Protein AF-A0A1W1D4F8-F1 (afdb_monomer)

Radius of gyration: 28.01 Å; Cα contacts (8 Å, |Δi|>4): 245; chains: 1; bounding box: 53×49×88 Å

Mean predicted aligned error: 19.8 Å

pLDDT: mean 73.15, std 19.07, range [35.44, 96.88]

Secondary structure (DSSP, 8-state):
-----TTSS-TTEEEEEETTEEEEEE---S-HHHHHHHHHHHHHH-TT-------HHHHHHHHHSS----S---S--PPEEEEEEEEEESS--TT----TTEEEEEETTEEEEEEEEESSHHHHHHHHHHHHTT-TT-EEEEEEGGGTTTT---------HHHHHHHHHHHHHHHHTSS------S---HHHHHHHHHHTT-HHHHHHHHHT-S---HHHHHHHHHHHHHTT-HHHHHHHHHHHHHHHHHHTT--

Structure (mmCIF, N/CA/C/O backbone):
data_AF-A0A1W1D4F8-F1
#
_entry.id   AF-A0A1W1D4F8-F1
#
loop_
_atom_site.group_PDB
_atom_site.id
_atom_site.type_symbol
_atom_site.label_atom_id
_atom_site.label_alt_id
_atom_site.label_comp_id
_atom_site.label_asym_id
_atom_site.label_entity_id
_atom_site.label_seq_id
_atom_site.pdbx_PDB_ins_code
_atom_site.Cartn_x
_atom_site.Cartn_y
_atom_site.Cartn_z
_atom_site.occupancy
_atom_site.B_iso_or_equiv
_atom_site.auth_seq_id
_atom_site.auth_comp_id
_atom_site.auth_asym_id
_atom_site.auth_atom_id
_atom_site.pdbx_PDB_model_num
ATOM 1 N N . MET A 1 1 ? -3.536 24.171 -20.743 1.00 37.31 1 MET A N 1
ATOM 2 C CA . MET A 1 1 ? -2.515 23.433 -21.521 1.00 37.31 1 MET A CA 1
ATOM 3 C C . MET A 1 1 ? -2.720 21.933 -21.328 1.00 37.31 1 MET A C 1
ATOM 5 O O . MET A 1 1 ? -2.432 21.425 -20.251 1.00 37.31 1 MET A O 1
ATOM 9 N N . GLN A 1 2 ? -3.295 21.236 -22.315 1.00 35.94 2 GLN A N 1
ATOM 10 C CA . GLN A 1 2 ? -3.426 19.771 -22.289 1.00 35.94 2 GLN A CA 1
ATOM 11 C C . GLN A 1 2 ? -2.028 19.137 -22.292 1.00 35.94 2 GLN A C 1
ATOM 13 O O . GLN A 1 2 ? -1.186 19.504 -23.109 1.00 35.94 2 GLN A O 1
ATOM 18 N N . SER A 1 3 ? -1.754 18.219 -21.360 1.00 39.38 3 SER A N 1
ATOM 19 C CA . SER A 1 3 ? -0.455 17.549 -21.310 1.00 39.38 3 SER A CA 1
ATOM 20 C C . SER A 1 3 ? -0.340 16.541 -22.454 1.00 39.38 3 SER A C 1
ATOM 22 O O . SER A 1 3 ? -1.150 15.622 -22.584 1.00 39.38 3 SER A O 1
ATOM 24 N N . LEU A 1 4 ? 0.674 16.726 -23.301 1.00 46.12 4 LEU A N 1
ATOM 25 C CA . LEU A 1 4 ? 1.027 15.806 -24.381 1.00 46.12 4 LEU A CA 1
ATOM 26 C C . LEU A 1 4 ? 1.539 14.503 -23.743 1.00 46.12 4 LEU A C 1
ATOM 28 O O . LEU A 1 4 ? 2.687 14.407 -23.307 1.00 46.12 4 LEU A O 1
ATOM 32 N N . LYS A 1 5 ? 0.659 13.507 -23.600 1.00 41.91 5 LYS A N 1
ATOM 33 C CA . LYS A 1 5 ? 1.011 12.188 -23.062 1.00 41.91 5 LYS A CA 1
ATOM 34 C C . LYS A 1 5 ? 1.799 11.410 -24.120 1.00 41.91 5 LYS A C 1
ATOM 36 O O . LYS A 1 5 ? 1.302 11.153 -25.209 1.00 41.91 5 LYS A O 1
ATOM 41 N N . ASN A 1 6 ? 3.008 10.971 -23.765 1.00 50.09 6 ASN A N 1
ATOM 42 C CA . ASN A 1 6 ? 3.948 10.227 -24.621 1.00 50.09 6 ASN A CA 1
ATOM 43 C C . ASN A 1 6 ? 3.421 8.899 -25.213 1.00 50.09 6 ASN A C 1
ATOM 45 O O . ASN A 1 6 ? 4.125 8.270 -25.995 1.00 50.09 6 ASN A O 1
ATOM 49 N N . SER A 1 7 ? 2.221 8.443 -24.849 1.00 49.50 7 SER A N 1
ATOM 50 C CA . SER A 1 7 ? 1.672 7.145 -25.261 1.00 49.50 7 SER A CA 1
ATOM 51 C C . SER A 1 7 ? 0.920 7.158 -26.595 1.00 49.50 7 SER A C 1
ATOM 53 O O . SER A 1 7 ? 0.446 6.106 -27.007 1.00 49.50 7 SER A O 1
ATOM 55 N N . GLN A 1 8 ? 0.766 8.313 -27.251 1.00 60.59 8 GLN A N 1
ATOM 56 C CA . GLN A 1 8 ? 0.010 8.404 -28.506 1.00 60.59 8 GLN A CA 1
ATOM 57 C C . GLN A 1 8 ? 0.873 8.564 -29.757 1.00 60.59 8 GLN A C 1
ATOM 59 O O . GLN A 1 8 ? 0.364 8.301 -30.838 1.00 60.59 8 GLN A O 1
ATOM 64 N N . TYR A 1 9 ? 2.142 8.962 -29.653 1.00 67.56 9 TYR A N 1
ATOM 65 C CA . TYR A 1 9 ? 2.938 9.289 -30.838 1.00 67.56 9 TYR A CA 1
ATOM 66 C C . TYR A 1 9 ? 3.629 8.057 -31.441 1.00 67.56 9 TYR A C 1
ATOM 68 O O . TYR A 1 9 ? 4.052 7.164 -30.701 1.00 67.56 9 TYR A O 1
ATOM 76 N N . PRO A 1 10 ? 3.790 8.008 -32.775 1.00 72.88 10 PRO A N 1
ATOM 77 C CA . PRO A 1 10 ? 4.642 7.027 -33.440 1.00 72.88 10 PRO A CA 1
ATOM 78 C C . PRO A 1 10 ? 6.050 6.928 -32.830 1.00 72.88 10 PRO A C 1
ATOM 80 O O . PRO A 1 10 ? 6.588 7.898 -32.296 1.00 72.88 10 PRO A O 1
ATOM 83 N N . ARG A 1 11 ? 6.675 5.744 -32.922 1.00 68.31 11 ARG A N 1
ATOM 84 C CA . ARG A 1 11 ? 7.983 5.454 -32.289 1.00 68.31 11 ARG A CA 1
ATOM 85 C C . ARG A 1 11 ? 9.123 6.359 -32.773 1.00 68.31 11 ARG A C 1
ATOM 87 O O . ARG A 1 11 ? 10.128 6.486 -32.080 1.00 68.31 11 ARG A O 1
ATOM 94 N N . ASP A 1 12 ? 8.986 6.957 -33.949 1.00 75.81 12 ASP A N 1
ATOM 95 C CA . ASP A 1 12 ? 9.946 7.876 -34.561 1.00 75.81 12 ASP A CA 1
ATOM 96 C C . ASP A 1 12 ? 9.724 9.351 -34.169 1.00 75.81 12 ASP A C 1
ATOM 98 O O . ASP A 1 12 ? 10.482 10.230 -34.591 1.00 75.81 12 ASP A O 1
ATOM 102 N N . CYS A 1 13 ? 8.720 9.631 -33.333 1.00 76.44 13 CYS A N 1
ATOM 103 C CA . CYS A 1 13 ? 8.445 10.952 -32.786 1.00 76.44 13 CYS A CA 1
ATOM 104 C C . CYS A 1 13 ? 9.247 11.245 -31.520 1.00 76.44 13 CYS A C 1
ATOM 106 O O . CYS A 1 13 ? 9.339 10.433 -30.600 1.00 76.44 13 CYS A O 1
ATOM 108 N N . LYS A 1 14 ? 9.793 12.460 -31.448 1.00 77.62 14 LYS A N 1
ATOM 109 C CA . LYS A 1 14 ? 10.518 12.983 -30.288 1.00 77.62 14 LYS A CA 1
ATOM 110 C C . LYS A 1 14 ? 9.899 14.298 -29.836 1.00 77.62 14 LYS A C 1
ATOM 112 O O . LYS A 1 14 ? 9.648 15.180 -30.657 1.00 77.62 14 LYS A O 1
ATOM 117 N N . ILE A 1 15 ? 9.690 14.438 -28.529 1.00 75.81 15 ILE A N 1
ATOM 118 C CA . ILE A 1 15 ? 9.319 15.717 -27.920 1.00 75.81 15 ILE A CA 1
ATOM 119 C C . ILE A 1 15 ? 10.568 16.593 -27.837 1.00 75.81 15 ILE A C 1
ATOM 121 O O . ILE A 1 15 ? 11.591 16.178 -27.295 1.00 75.81 15 ILE A O 1
ATOM 125 N N . ILE A 1 16 ? 10.463 17.807 -28.356 1.00 74.69 16 ILE A N 1
ATOM 126 C CA . ILE A 1 16 ? 11.472 18.854 -28.293 1.00 74.69 16 ILE A CA 1
ATOM 127 C C . ILE A 1 16 ? 10.885 20.009 -27.475 1.00 74.69 16 ILE A C 1
ATOM 129 O O . ILE A 1 16 ? 9.945 20.667 -27.940 1.00 74.69 16 ILE A O 1
ATOM 133 N N . PRO A 1 17 ? 11.392 20.253 -26.256 1.00 61.34 17 PRO A N 1
ATOM 134 C CA . PRO A 1 17 ? 10.996 21.418 -25.483 1.00 61.34 17 PRO A CA 1
ATOM 135 C C . PRO A 1 17 ? 11.539 22.693 -26.139 1.00 61.34 17 PRO A C 1
ATOM 137 O O . PRO A 1 17 ? 12.711 22.766 -26.499 1.00 61.34 17 PRO A O 1
ATOM 140 N N . SER A 1 18 ? 10.670 23.686 -26.301 1.00 66.56 18 SER A N 1
ATOM 141 C CA . SER A 1 18 ? 11.001 25.067 -26.656 1.00 66.56 18 SER A CA 1
ATOM 142 C C . SER A 1 18 ? 10.620 25.971 -25.483 1.00 66.56 18 SER A C 1
ATOM 144 O O . SER A 1 18 ? 9.809 25.569 -24.648 1.00 66.56 18 SER A O 1
ATOM 146 N N . HIS A 1 19 ? 11.186 27.180 -25.419 1.00 56.91 19 HIS A N 1
ATOM 147 C CA . HIS A 1 19 ? 11.092 28.078 -24.259 1.00 56.91 19 HIS A CA 1
ATOM 148 C C . HIS A 1 19 ? 9.667 28.237 -23.699 1.00 56.91 19 HIS A C 1
ATOM 150 O O . HIS A 1 19 ? 9.515 28.275 -22.484 1.00 56.91 19 HIS A O 1
ATOM 156 N N . ASN A 1 20 ? 8.635 28.222 -24.559 1.00 61.09 20 ASN A N 1
ATOM 157 C CA . ASN A 1 20 ? 7.237 28.418 -24.151 1.00 61.09 20 ASN A CA 1
ATOM 158 C C . ASN A 1 20 ? 6.264 27.304 -24.599 1.00 61.09 20 ASN A C 1
ATOM 160 O O . ASN A 1 20 ? 5.067 27.398 -24.334 1.00 61.09 20 ASN A O 1
ATOM 164 N N . TYR A 1 21 ? 6.730 26.264 -25.301 1.00 66.06 21 TYR A N 1
ATOM 165 C CA . TYR A 1 21 ? 5.862 25.190 -25.807 1.00 66.06 21 TYR A CA 1
ATOM 166 C C . TYR A 1 21 ? 6.624 23.886 -26.074 1.00 66.06 21 TYR A C 1
ATOM 168 O O . TYR A 1 21 ? 7.828 23.872 -26.320 1.00 66.06 21 TYR A O 1
ATOM 176 N N . LEU A 1 22 ? 5.905 22.764 -26.052 1.00 69.06 22 LEU A N 1
ATOM 177 C CA . LEU A 1 22 ? 6.432 21.453 -26.426 1.00 69.06 22 LEU A CA 1
ATOM 178 C C . LEU A 1 22 ? 6.124 21.194 -27.900 1.00 69.06 22 LEU A C 1
ATOM 180 O O . LEU A 1 22 ? 4.965 21.213 -28.303 1.00 69.06 22 LEU A O 1
ATOM 184 N N . THR A 1 23 ? 7.152 20.928 -28.701 1.00 73.31 23 THR A N 1
ATOM 185 C CA . THR A 1 23 ? 6.982 20.539 -30.108 1.00 73.31 23 THR A CA 1
ATOM 186 C C . THR A 1 23 ? 7.244 19.052 -30.253 1.00 73.31 23 THR A C 1
ATOM 188 O O . THR A 1 23 ? 8.168 18.535 -29.637 1.00 73.31 23 THR A O 1
ATOM 191 N N . ILE A 1 24 ? 6.490 18.350 -31.091 1.00 75.75 24 ILE A N 1
ATOM 192 C CA . ILE A 1 24 ? 6.737 16.934 -31.377 1.00 75.75 24 ILE A CA 1
ATOM 193 C C . ILE A 1 24 ? 7.232 16.825 -32.808 1.00 75.75 24 ILE A C 1
ATOM 195 O O . ILE A 1 24 ? 6.549 17.250 -33.735 1.00 75.75 24 ILE A O 1
ATOM 199 N N . ARG A 1 25 ? 8.441 16.291 -32.993 1.00 81.12 25 ARG A N 1
ATOM 200 C CA . ARG A 1 25 ? 9.040 16.095 -34.316 1.00 81.12 25 ARG A CA 1
ATOM 201 C C . ARG A 1 25 ? 9.138 14.611 -34.628 1.00 81.12 25 ARG A C 1
ATOM 203 O O . ARG A 1 25 ? 9.794 13.877 -33.893 1.00 81.12 25 ARG A O 1
ATOM 210 N N . CYS A 1 26 ? 8.507 14.193 -35.718 1.00 75.12 26 CYS A N 1
ATOM 211 C CA . CYS A 1 26 ? 8.409 12.799 -36.140 1.00 75.12 26 CYS A CA 1
ATOM 212 C C . CYS A 1 26 ? 9.253 12.549 -37.389 1.00 75.12 26 CYS A C 1
ATOM 214 O O . CYS A 1 26 ? 8.894 12.992 -38.479 1.00 75.12 26 CYS A O 1
ATOM 216 N N . GLY A 1 27 ? 10.389 11.874 -37.199 1.00 74.31 27 GLY A N 1
ATOM 217 C CA . GLY A 1 27 ? 11.315 11.502 -38.270 1.00 74.31 27 GLY A CA 1
ATOM 218 C C . GLY A 1 27 ? 12.080 12.659 -38.934 1.00 74.31 27 GLY A C 1
ATOM 219 O O . GLY A 1 27 ? 11.880 13.839 -38.645 1.00 74.31 27 GLY A O 1
ATOM 220 N N . CYS A 1 28 ? 13.004 12.283 -39.816 1.00 71.75 28 CYS A N 1
ATOM 221 C CA . CYS A 1 28 ? 13.629 13.127 -40.833 1.00 71.75 28 CYS A CA 1
ATOM 222 C C . CYS A 1 28 ? 13.663 12.293 -42.108 1.00 71.75 28 CYS A C 1
ATOM 224 O O . CYS A 1 28 ? 14.004 11.111 -42.065 1.00 71.75 28 CYS A O 1
ATOM 226 N N . TYR A 1 29 ? 13.266 12.888 -43.221 1.00 75.00 29 TYR A N 1
ATOM 227 C CA . TYR A 1 29 ? 13.033 12.160 -44.456 1.00 75.00 29 TYR A CA 1
ATOM 228 C C . TYR A 1 29 ? 13.688 12.920 -45.602 1.00 75.00 29 TYR A C 1
ATOM 230 O O . TYR A 1 29 ? 13.438 14.108 -45.784 1.00 75.00 29 TYR A O 1
ATOM 238 N N . ASP A 1 30 ? 14.476 12.212 -46.401 1.00 73.94 30 ASP A N 1
ATOM 239 C CA . ASP A 1 30 ? 15.158 12.794 -47.562 1.00 73.94 30 ASP A CA 1
ATOM 240 C C . ASP A 1 30 ? 14.267 12.782 -48.826 1.00 73.94 30 ASP A C 1
ATOM 242 O O . ASP A 1 30 ? 14.634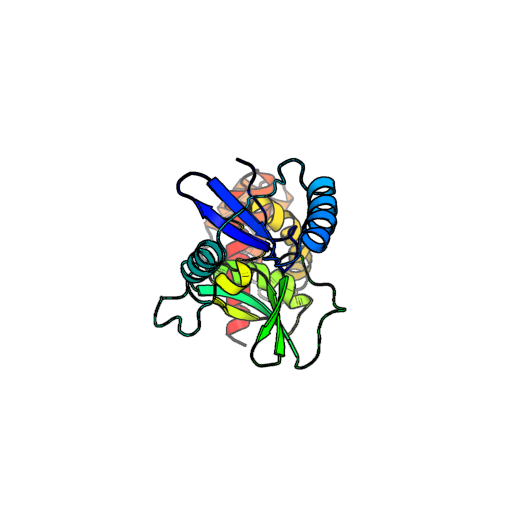 13.320 -49.865 1.00 73.94 30 ASP A O 1
ATOM 246 N N . ASN A 1 31 ? 13.074 12.174 -48.750 1.00 80.44 31 ASN A N 1
ATOM 247 C CA . ASN A 1 31 ? 12.153 11.999 -49.875 1.00 80.44 31 ASN A CA 1
ATOM 248 C C . ASN A 1 31 ? 10.795 12.665 -49.599 1.00 80.44 31 ASN A C 1
ATOM 250 O O . ASN A 1 31 ? 10.076 12.291 -48.667 1.00 80.44 31 ASN A O 1
ATOM 254 N N . THR A 1 32 ? 10.410 13.602 -50.467 1.00 75.69 32 THR A N 1
ATOM 255 C CA . THR A 1 32 ? 9.167 14.380 -50.369 1.00 75.69 32 THR A CA 1
ATOM 256 C C . THR A 1 32 ? 7.911 13.508 -50.398 1.00 75.69 32 THR A C 1
ATOM 258 O O . THR A 1 32 ? 6.993 13.749 -49.617 1.00 75.69 32 THR A O 1
ATOM 261 N N . LYS A 1 33 ? 7.864 12.451 -51.215 1.00 78.75 33 LYS A N 1
ATOM 262 C CA . LYS A 1 33 ? 6.708 11.541 -51.315 1.00 78.75 33 LYS A CA 1
ATOM 263 C C . LYS A 1 33 ? 6.485 10.756 -50.016 1.00 78.75 33 LYS A C 1
ATOM 265 O O . LYS A 1 33 ? 5.346 10.592 -49.583 1.00 78.75 33 LYS A O 1
ATOM 270 N N . LYS A 1 34 ? 7.568 10.330 -49.348 1.00 76.94 34 LYS A N 1
ATOM 271 C CA . LYS A 1 34 ? 7.494 9.646 -48.041 1.00 76.94 34 LYS A CA 1
ATOM 272 C C . LYS A 1 34 ? 6.969 10.576 -46.942 1.00 76.94 34 LYS A C 1
ATOM 274 O O . LYS A 1 34 ? 6.115 10.159 -46.162 1.00 76.94 34 LYS A O 1
ATOM 279 N N . ILE A 1 35 ? 7.410 11.838 -46.936 1.00 82.50 35 ILE A N 1
ATOM 280 C CA . ILE A 1 35 ? 6.929 12.859 -45.990 1.00 82.50 35 ILE A CA 1
ATOM 281 C C . ILE A 1 35 ? 5.430 13.080 -46.144 1.00 82.50 35 ILE A C 1
ATOM 283 O O . ILE A 1 35 ? 4.722 13.081 -45.147 1.00 82.50 35 ILE A O 1
ATOM 287 N N . HIS A 1 36 ? 4.936 13.250 -47.371 1.00 80.56 36 HIS A N 1
ATOM 288 C CA . HIS A 1 36 ? 3.524 13.564 -47.596 1.00 80.56 36 HIS A CA 1
ATOM 289 C C . HIS A 1 36 ? 2.596 12.435 -47.138 1.00 80.56 36 HIS A C 1
ATOM 291 O O . HIS A 1 36 ? 1.581 12.707 -46.499 1.00 80.56 36 HIS A O 1
ATOM 297 N N . ASN A 1 37 ? 2.962 11.174 -47.386 1.00 80.00 37 ASN A N 1
ATOM 298 C CA . ASN A 1 37 ? 2.173 10.027 -46.929 1.00 80.00 37 ASN A CA 1
ATOM 299 C C . ASN A 1 37 ? 2.138 9.932 -45.399 1.00 80.00 37 ASN A C 1
ATOM 301 O O . ASN A 1 37 ? 1.072 9.763 -44.807 1.00 80.00 37 ASN A O 1
ATOM 305 N N . TYR A 1 38 ? 3.294 10.094 -44.755 1.00 80.69 38 TYR A N 1
ATOM 306 C CA . TYR A 1 38 ? 3.391 10.056 -43.299 1.00 80.69 38 TYR A CA 1
ATOM 307 C C . TYR A 1 38 ? 2.699 11.264 -42.645 1.00 80.69 38 TYR A C 1
ATOM 309 O O . TYR A 1 38 ? 1.995 11.130 -41.648 1.00 80.69 38 TYR A O 1
ATOM 317 N N . PHE A 1 39 ? 2.806 12.443 -43.255 1.00 82.50 39 PHE A N 1
ATOM 318 C CA . PHE A 1 39 ? 2.107 13.645 -42.819 1.00 82.50 39 PHE A CA 1
ATOM 319 C C . PHE A 1 39 ? 0.591 13.519 -42.951 1.00 82.50 39 PHE A C 1
ATOM 321 O O . PHE A 1 39 ? -0.125 13.929 -42.044 1.00 82.50 39 PHE A O 1
ATOM 328 N N . LYS A 1 40 ? 0.087 12.912 -44.032 1.00 84.88 40 LYS A N 1
ATOM 329 C CA . LYS A 1 40 ? -1.348 12.642 -44.201 1.00 84.88 40 LYS A CA 1
ATOM 330 C C . LYS A 1 40 ? -1.882 11.762 -43.066 1.00 84.88 40 LYS A C 1
ATOM 332 O O . LYS A 1 40 ? -2.931 12.072 -42.511 1.00 84.88 40 LYS A O 1
ATOM 337 N N . TYR A 1 41 ? -1.120 10.737 -42.678 1.00 81.88 41 TYR A N 1
ATOM 338 C CA . TYR A 1 41 ? -1.415 9.890 -41.517 1.00 81.88 41 TYR A CA 1
ATOM 339 C C . TYR A 1 41 ? -1.373 10.658 -40.182 1.00 81.88 41 TYR A C 1
ATOM 341 O O . TYR A 1 41 ? -2.228 10.473 -39.314 1.00 81.88 41 TYR A O 1
ATOM 349 N N . LEU A 1 42 ? -0.401 11.555 -39.998 1.00 79.69 42 LEU A N 1
ATOM 350 C CA . LEU A 1 42 ? -0.344 12.387 -38.795 1.00 79.69 42 LEU A CA 1
ATOM 351 C C . LEU A 1 42 ? -1.506 13.382 -38.739 1.00 79.69 42 LEU A C 1
ATOM 353 O O . LEU A 1 42 ? -2.109 13.541 -37.686 1.00 79.69 42 LEU A O 1
ATOM 357 N N . LYS A 1 43 ? -1.872 14.005 -39.860 1.00 83.25 43 LYS A N 1
ATOM 358 C CA . LYS A 1 43 ? -2.940 15.008 -39.932 1.00 83.25 43 LYS A CA 1
ATOM 359 C C . LYS A 1 43 ? -4.331 14.419 -39.677 1.00 83.25 43 LYS A C 1
ATOM 361 O O . LYS A 1 43 ? -5.186 15.118 -39.142 1.00 83.25 43 LYS A O 1
ATOM 366 N N . SER A 1 44 ? -4.558 13.138 -39.993 1.00 77.81 44 SER A N 1
ATOM 367 C CA . SER A 1 44 ? -5.798 12.448 -39.602 1.00 77.81 44 SER A CA 1
ATOM 368 C C . SER A 1 44 ? -5.904 12.213 -38.093 1.00 77.81 44 SER A C 1
ATOM 370 O O . SER A 1 44 ? -7.010 12.128 -37.571 1.00 77.81 44 SER A O 1
ATOM 372 N N . SER A 1 45 ? -4.768 12.131 -37.395 1.00 77.75 45 SER A N 1
ATOM 373 C CA . SER A 1 45 ? -4.703 11.835 -35.956 1.00 77.75 45 SER A CA 1
ATOM 374 C C . SER A 1 45 ? -4.493 13.084 -35.089 1.00 77.75 45 SER A C 1
ATOM 376 O O . SER A 1 45 ? -4.897 13.109 -33.929 1.00 77.75 45 SER A O 1
ATOM 378 N N . TYR A 1 46 ? -3.881 14.133 -35.644 1.00 79.81 46 TYR A N 1
ATOM 379 C CA . TYR A 1 46 ? -3.515 15.363 -34.947 1.00 79.81 46 TYR A CA 1
ATOM 380 C C . TYR A 1 46 ? -3.854 16.572 -35.821 1.00 79.81 46 TYR A C 1
ATOM 382 O O . TYR A 1 46 ? -3.189 16.837 -36.823 1.00 79.81 46 TYR A O 1
ATOM 390 N N . LYS A 1 47 ? -4.884 17.327 -35.417 1.00 78.62 47 LYS A N 1
ATOM 391 C CA . LYS A 1 47 ? -5.357 18.517 -36.148 1.00 78.62 47 LYS A CA 1
ATOM 392 C C . LYS A 1 47 ? -4.278 19.595 -36.286 1.00 78.62 47 LYS A C 1
ATOM 394 O O . LYS A 1 47 ? -4.211 20.249 -37.321 1.00 78.62 47 LYS A O 1
ATOM 399 N N . ASP A 1 48 ? -3.392 19.689 -35.298 1.00 78.81 48 ASP A N 1
ATOM 400 C CA . ASP A 1 48 ? -2.323 20.691 -35.242 1.00 78.81 48 ASP A CA 1
ATOM 401 C C . ASP A 1 48 ? -1.011 20.199 -35.879 1.00 78.81 48 ASP A C 1
ATOM 403 O O . ASP A 1 48 ? 0.051 20.771 -35.647 1.00 78.81 48 ASP A O 1
ATOM 407 N N . ALA A 1 49 ? -1.035 19.108 -36.654 1.00 79.56 49 ALA A N 1
ATOM 408 C CA . ALA A 1 49 ? 0.149 18.647 -37.370 1.00 79.56 49 ALA A CA 1
ATOM 409 C C . ALA A 1 49 ? 0.468 19.575 -38.554 1.00 79.56 49 ALA A C 1
ATOM 411 O O . ALA A 1 49 ? -0.360 19.778 -39.444 1.00 79.56 49 ALA A O 1
ATOM 412 N N . PHE A 1 50 ? 1.711 20.056 -38.624 1.00 81.69 50 PHE A N 1
ATOM 413 C CA . PHE A 1 50 ? 2.227 20.834 -39.754 1.00 81.69 50 PHE A CA 1
ATOM 414 C C . PHE A 1 50 ? 3.624 20.369 -40.180 1.00 81.69 50 PHE A C 1
ATOM 416 O O . PHE A 1 50 ? 4.386 19.805 -39.392 1.00 81.69 50 PHE A O 1
ATOM 423 N N . LEU A 1 51 ? 3.956 20.595 -41.453 1.00 79.25 51 LEU A N 1
ATOM 424 C CA . LEU A 1 51 ? 5.280 20.320 -42.003 1.00 79.25 51 LEU A CA 1
ATOM 425 C C . LEU A 1 51 ? 6.179 21.539 -41.830 1.00 79.25 51 LEU A C 1
ATOM 427 O O . LEU A 1 51 ? 5.825 22.642 -42.237 1.00 79.25 51 LEU A O 1
ATOM 431 N N . ILE A 1 52 ? 7.371 21.322 -41.278 1.00 78.75 52 ILE A N 1
ATOM 432 C CA . ILE A 1 52 ? 8.411 22.348 -41.190 1.00 78.75 52 ILE A CA 1
ATOM 433 C C . ILE A 1 52 ? 9.602 21.890 -42.020 1.00 78.75 52 ILE A C 1
ATOM 435 O O . ILE A 1 52 ? 10.178 20.829 -41.767 1.00 78.75 52 ILE A O 1
ATOM 439 N N . LYS A 1 53 ? 10.017 22.718 -42.981 1.00 78.50 53 LYS A N 1
ATOM 440 C CA . LYS A 1 53 ? 11.289 22.529 -43.674 1.00 78.50 53 LYS A CA 1
ATOM 441 C C . LYS A 1 53 ? 12.403 23.016 -42.751 1.00 78.50 53 LYS A C 1
ATOM 443 O O . LYS A 1 53 ? 12.526 24.209 -42.500 1.00 78.50 53 LYS A O 1
ATOM 448 N N . THR A 1 54 ? 13.195 22.090 -42.221 1.00 72.19 54 THR A N 1
ATOM 449 C CA . THR A 1 54 ? 14.365 22.421 -41.397 1.00 72.19 54 THR A CA 1
ATOM 450 C C . THR A 1 54 ? 15.636 21.894 -42.059 1.00 72.19 54 THR A C 1
ATOM 452 O O . THR A 1 54 ? 15.607 20.802 -42.629 1.00 72.19 54 THR A O 1
ATOM 455 N N . PRO A 1 55 ? 16.758 22.636 -42.017 1.00 77.75 55 PRO A N 1
ATOM 456 C CA . PRO A 1 55 ? 18.035 22.120 -42.496 1.00 77.75 55 PRO A CA 1
ATOM 457 C C . PRO A 1 55 ? 18.425 20.853 -41.728 1.00 77.75 55 PRO A C 1
ATOM 459 O O . PRO A 1 55 ? 18.336 20.829 -40.498 1.00 77.75 55 PRO A O 1
ATOM 462 N N . LYS A 1 56 ? 18.925 19.829 -42.429 1.00 73.88 56 LYS A N 1
ATOM 463 C CA . LYS A 1 56 ? 19.335 18.541 -41.835 1.00 73.88 56 LYS A CA 1
ATOM 464 C C . LYS A 1 56 ? 20.264 18.720 -40.626 1.00 73.88 56 LYS A C 1
ATOM 466 O O . LYS A 1 56 ? 20.018 18.156 -39.564 1.00 73.88 56 LYS A O 1
ATOM 471 N N . LYS A 1 57 ? 21.242 19.626 -40.737 1.00 76.00 57 LYS A N 1
ATOM 472 C CA . LYS A 1 57 ? 22.181 19.983 -39.659 1.00 76.00 57 LYS A CA 1
ATOM 473 C C . LYS A 1 57 ? 21.484 20.555 -38.413 1.00 76.00 57 LYS A C 1
ATOM 475 O O . LYS A 1 57 ? 21.897 20.274 -37.295 1.00 76.00 57 LYS A O 1
ATOM 480 N N . SER A 1 58 ? 20.406 21.325 -38.587 1.00 69.31 58 SER A N 1
ATOM 481 C CA . SER A 1 58 ? 19.605 21.870 -37.479 1.00 69.31 58 SER A CA 1
ATOM 482 C C . SER A 1 58 ? 18.796 20.774 -36.780 1.00 69.31 58 SER A C 1
ATOM 484 O O . SER A 1 58 ? 18.743 20.736 -35.552 1.00 69.31 58 SER A O 1
ATOM 486 N N . TYR A 1 59 ? 18.231 19.834 -37.544 1.00 67.81 59 TYR A N 1
ATOM 487 C CA . TYR A 1 59 ? 17.545 18.665 -36.993 1.00 67.81 59 TYR A CA 1
ATOM 488 C C . TYR A 1 59 ? 18.503 17.757 -36.210 1.00 67.81 59 TYR A C 1
ATOM 490 O O . TYR A 1 59 ? 18.218 17.400 -35.070 1.00 67.81 59 TYR A O 1
ATOM 498 N N . GLU A 1 60 ? 19.669 17.443 -36.772 1.00 71.25 60 GLU A N 1
ATOM 499 C CA . GLU A 1 60 ? 20.701 16.639 -36.108 1.00 71.25 60 GLU A CA 1
ATOM 500 C C . GLU A 1 60 ? 21.238 17.321 -34.842 1.00 71.25 60 GLU A C 1
ATOM 502 O O . GLU A 1 60 ? 21.418 16.668 -33.816 1.00 71.25 60 GLU A O 1
ATOM 507 N N . ASN A 1 61 ? 21.436 18.642 -34.863 1.00 70.25 61 ASN A N 1
ATOM 508 C CA . ASN A 1 61 ? 21.835 19.396 -33.674 1.00 70.25 61 ASN A CA 1
ATOM 509 C C . ASN A 1 61 ? 20.727 19.426 -32.612 1.00 70.25 61 ASN A C 1
ATOM 511 O O . ASN A 1 61 ? 21.011 19.220 -31.435 1.00 70.25 61 ASN A O 1
ATOM 515 N N . ALA A 1 62 ? 19.461 19.578 -33.009 1.00 64.00 62 ALA A N 1
ATOM 516 C CA . ALA A 1 62 ? 18.326 19.461 -32.094 1.00 64.00 62 ALA A CA 1
ATOM 517 C C . ALA A 1 62 ? 18.211 18.048 -31.495 1.00 64.00 62 ALA A C 1
ATOM 519 O O . ALA A 1 62 ? 17.810 17.905 -30.344 1.00 64.00 62 ALA A O 1
ATOM 520 N N . GLN A 1 63 ? 18.619 17.007 -32.230 1.00 61.12 63 GLN A N 1
ATOM 521 C CA . GLN A 1 63 ? 18.740 15.652 -31.690 1.00 61.12 63 GLN A CA 1
ATOM 522 C C . GLN A 1 63 ? 19.927 15.484 -30.725 1.00 61.12 63 GLN A C 1
ATOM 524 O O . GLN A 1 63 ? 19.835 14.655 -29.822 1.00 61.12 63 GLN A O 1
ATOM 529 N N . LYS A 1 64 ? 21.015 16.253 -30.884 1.00 62.66 64 LYS A N 1
ATOM 530 C CA . LYS A 1 64 ? 22.195 16.249 -29.992 1.00 62.66 64 LYS A CA 1
ATOM 531 C C . LYS A 1 64 ? 21.984 17.027 -28.688 1.00 62.66 64 LYS A C 1
ATOM 533 O O . LYS A 1 64 ? 22.612 16.687 -27.692 1.00 62.66 64 LYS A O 1
ATOM 538 N N . ILE A 1 65 ? 21.116 18.044 -28.691 1.00 52.25 65 ILE A N 1
ATOM 539 C CA . ILE A 1 65 ? 20.740 18.829 -27.495 1.00 52.25 65 ILE A CA 1
ATOM 540 C C . ILE A 1 65 ? 19.817 18.021 -26.560 1.00 52.25 65 ILE A C 1
ATOM 542 O O . ILE A 1 65 ? 19.650 18.355 -25.390 1.00 52.25 65 ILE A O 1
ATOM 546 N N . ILE A 1 66 ? 19.270 16.898 -27.033 1.00 46.09 66 ILE A N 1
ATOM 547 C CA . ILE A 1 66 ? 18.624 15.919 -26.159 1.00 46.09 66 ILE A CA 1
ATOM 548 C C . ILE A 1 66 ? 19.723 15.309 -25.275 1.00 46.09 66 ILE A C 1
ATOM 550 O O . ILE A 1 66 ? 20.678 14.749 -25.825 1.00 46.09 66 ILE A O 1
ATOM 554 N N . PRO A 1 67 ? 19.621 15.370 -23.932 1.00 37.28 67 PRO A N 1
ATOM 555 C CA . PRO A 1 67 ? 20.577 14.700 -23.066 1.00 37.28 67 PRO A CA 1
ATOM 556 C C . PRO A 1 67 ? 20.644 13.239 -23.497 1.00 37.28 67 PRO A C 1
ATOM 558 O O . PRO A 1 67 ? 19.618 12.554 -23.557 1.00 37.28 67 PRO A O 1
ATOM 561 N N . LYS A 1 68 ? 21.854 12.793 -23.865 1.00 41.09 68 LYS A N 1
ATOM 562 C CA . LYS A 1 68 ? 22.149 11.396 -24.191 1.00 41.09 68 LYS A CA 1
ATOM 563 C C . LYS A 1 68 ? 21.380 10.525 -23.206 1.00 41.09 68 LYS A C 1
ATOM 565 O O . LYS A 1 68 ? 21.503 10.719 -21.997 1.00 41.09 68 LYS A O 1
ATOM 570 N N . SER A 1 69 ? 20.591 9.585 -23.725 1.00 39.94 69 SER A N 1
ATOM 571 C CA . SER A 1 69 ? 20.012 8.507 -22.929 1.00 39.94 69 SER A CA 1
ATOM 572 C C . SER A 1 69 ? 21.057 8.044 -21.917 1.00 39.94 69 SER A C 1
ATOM 574 O O . SER A 1 69 ? 22.171 7.696 -22.313 1.00 39.94 69 SER A O 1
ATOM 576 N N . THR A 1 70 ? 20.706 8.120 -20.642 1.00 41.75 70 THR A N 1
ATOM 577 C CA . THR A 1 70 ? 21.529 7.902 -19.454 1.00 41.75 70 THR A CA 1
ATOM 578 C C . THR A 1 70 ? 22.290 6.569 -19.479 1.00 41.75 70 THR A C 1
ATOM 580 O O . THR A 1 70 ? 21.943 5.611 -18.798 1.00 41.75 70 THR A O 1
ATOM 583 N N . LYS A 1 71 ? 23.390 6.508 -20.232 1.00 39.75 71 LYS A N 1
ATOM 584 C CA . LYS A 1 71 ? 24.554 5.687 -19.900 1.00 39.75 71 LYS A CA 1
ATOM 585 C C . LYS A 1 71 ? 25.402 6.542 -18.961 1.00 39.75 71 LYS A C 1
ATOM 587 O O . LYS A 1 71 ? 25.884 7.591 -19.372 1.00 39.75 71 LYS A O 1
ATOM 592 N N . LYS A 1 72 ? 25.533 6.078 -17.713 1.00 38.59 72 LYS A N 1
ATOM 593 C CA . LYS A 1 72 ? 26.093 6.765 -16.531 1.00 38.59 72 LYS A CA 1
ATOM 594 C C . LYS A 1 72 ? 25.172 7.830 -15.914 1.00 38.59 72 LYS A C 1
ATOM 596 O O . LYS A 1 72 ? 25.449 9.018 -15.969 1.00 38.59 72 LYS A O 1
ATOM 601 N N . GLN A 1 73 ? 24.111 7.392 -15.227 1.00 41.56 73 GLN A N 1
ATOM 602 C CA . GLN A 1 73 ? 23.694 8.100 -14.009 1.00 41.56 73 GLN A CA 1
ATOM 603 C C . GLN A 1 73 ? 24.682 7.720 -12.907 1.00 41.56 73 GLN A C 1
ATOM 605 O O . GLN A 1 73 ? 24.494 6.754 -12.173 1.00 41.56 73 GLN A O 1
ATOM 610 N N . SER A 1 74 ? 25.780 8.460 -12.858 1.00 39.28 74 SER A N 1
ATOM 611 C CA . SER A 1 74 ? 26.564 8.616 -11.648 1.00 39.28 74 SER A CA 1
ATOM 612 C C . SER A 1 74 ? 25.678 9.243 -10.568 1.00 39.28 74 SER A C 1
ATOM 614 O O . SER A 1 74 ? 25.063 10.278 -10.802 1.00 39.28 74 SER A O 1
ATOM 616 N N . LEU A 1 75 ? 25.636 8.612 -9.397 1.00 42.28 75 LEU A N 1
ATOM 617 C CA . LEU A 1 75 ? 25.651 9.299 -8.103 1.00 42.28 75 LEU A CA 1
ATOM 618 C C . LEU A 1 75 ? 24.545 10.332 -7.781 1.00 42.28 75 LEU A C 1
ATOM 620 O O . LEU A 1 75 ? 24.758 11.194 -6.938 1.00 42.28 75 LEU A O 1
ATOM 624 N N . TYR A 1 76 ? 23.354 10.248 -8.374 1.00 44.44 76 TYR A N 1
ATOM 625 C CA . TYR A 1 76 ? 22.182 10.934 -7.816 1.00 44.44 76 TYR A CA 1
ATOM 626 C C . TYR A 1 76 ? 21.449 9.972 -6.892 1.00 44.44 76 TYR A C 1
ATOM 628 O O . TYR A 1 76 ? 21.127 8.856 -7.296 1.00 44.44 76 TYR A O 1
ATOM 636 N N . LYS A 1 77 ? 21.207 10.411 -5.655 1.00 51.62 77 LYS A N 1
ATOM 637 C CA . LYS A 1 77 ? 20.409 9.749 -4.616 1.00 51.62 77 LYS A CA 1
ATOM 638 C C . LYS A 1 77 ? 19.032 9.409 -5.193 1.00 51.62 77 LYS A C 1
ATOM 640 O O . LYS A 1 77 ? 18.124 10.233 -5.178 1.00 51.62 77 LYS A O 1
ATOM 645 N N . GLN A 1 78 ? 18.915 8.237 -5.816 1.00 71.94 78 GLN A N 1
ATOM 646 C CA . GLN A 1 78 ? 17.681 7.810 -6.462 1.00 71.94 78 GLN A CA 1
ATOM 647 C C . GLN A 1 78 ? 16.632 7.700 -5.366 1.00 71.94 78 GLN A C 1
ATOM 649 O O . GLN A 1 78 ? 16.824 6.928 -4.431 1.00 71.94 78 GLN A O 1
ATOM 654 N N . GLU A 1 79 ? 15.560 8.492 -5.458 1.00 87.88 79 GLU A N 1
ATOM 655 C CA . GLU A 1 79 ? 14.506 8.450 -4.450 1.00 87.88 79 GLU A CA 1
ATOM 656 C C . GLU A 1 79 ? 14.009 7.010 -4.296 1.00 87.88 79 GLU A C 1
ATOM 658 O O . GLU A 1 79 ? 13.597 6.357 -5.267 1.00 87.88 79 GLU A O 1
ATOM 663 N N . GLU A 1 80 ? 14.100 6.508 -3.070 1.00 93.56 80 GLU A N 1
ATOM 664 C CA . GLU A 1 80 ? 13.633 5.184 -2.694 1.00 93.56 80 GLU A CA 1
ATOM 665 C C . GLU A 1 80 ? 12.191 5.270 -2.192 1.00 93.56 80 GLU A C 1
ATOM 667 O O . GLU A 1 80 ? 11.730 6.306 -1.716 1.00 93.56 80 GLU A O 1
ATOM 672 N N . CYS A 1 81 ? 11.475 4.164 -2.311 1.00 94.56 81 CYS A N 1
ATOM 673 C CA . CYS A 1 81 ? 10.186 3.940 -1.683 1.00 94.56 81 CYS A CA 1
ATOM 674 C C . CYS A 1 81 ? 10.075 2.475 -1.260 1.00 94.56 81 CYS A C 1
ATOM 676 O O . CYS A 1 81 ? 10.832 1.613 -1.716 1.00 94.56 81 CYS A O 1
ATOM 678 N N . TYR A 1 82 ? 9.109 2.181 -0.402 1.00 95.94 82 TYR A N 1
ATOM 679 C CA . TYR A 1 82 ? 8.694 0.831 -0.062 1.00 95.94 82 TYR A CA 1
ATOM 680 C C . TYR A 1 82 ? 7.671 0.319 -1.076 1.00 95.94 82 TYR A C 1
ATOM 682 O O . TYR A 1 82 ? 6.883 1.071 -1.641 1.00 95.94 82 TYR A O 1
ATOM 690 N N . THR A 1 83 ? 7.688 -0.978 -1.342 1.00 96.88 83 THR A N 1
ATOM 691 C CA . THR A 1 83 ? 6.766 -1.642 -2.268 1.00 96.88 83 THR A CA 1
ATOM 692 C C . THR A 1 83 ? 6.506 -3.063 -1.802 1.00 96.88 83 THR A C 1
ATOM 694 O O . THR A 1 83 ? 7.354 -3.666 -1.140 1.00 96.88 83 THR A O 1
ATOM 697 N N . VAL A 1 84 ? 5.357 -3.621 -2.174 1.00 96.50 84 VAL A N 1
ATOM 698 C CA . VAL A 1 84 ? 5.031 -5.021 -1.888 1.00 96.50 84 VAL A CA 1
ATOM 699 C C . VAL A 1 84 ? 5.417 -5.868 -3.094 1.00 96.50 84 VAL A C 1
ATOM 701 O O . VAL A 1 84 ? 4.815 -5.746 -4.161 1.00 96.50 84 VAL A O 1
ATOM 704 N N . GLN A 1 85 ? 6.425 -6.725 -2.953 1.00 96.56 85 GLN A N 1
ATOM 705 C CA . GLN A 1 85 ? 6.798 -7.691 -3.982 1.00 96.56 85 GLN A CA 1
ATOM 706 C C . GLN A 1 85 ? 5.972 -8.966 -3.798 1.00 96.56 85 GLN A C 1
ATOM 708 O O . GLN A 1 85 ? 6.013 -9.557 -2.728 1.00 96.56 85 GLN A O 1
ATOM 713 N N . LEU A 1 86 ? 5.235 -9.394 -4.829 1.00 94.81 86 LEU A N 1
ATOM 714 C CA . LEU A 1 86 ? 4.332 -10.552 -4.741 1.00 94.81 86 LEU A CA 1
ATOM 715 C C . LEU A 1 86 ? 4.969 -11.849 -5.225 1.00 94.81 86 LEU A C 1
ATOM 717 O O . LEU A 1 86 ? 4.823 -12.893 -4.601 1.00 94.81 86 LEU A O 1
ATOM 721 N N . ILE A 1 87 ? 5.615 -11.792 -6.390 1.00 92.00 87 ILE A N 1
ATOM 722 C CA . ILE A 1 87 ? 6.140 -12.958 -7.102 1.00 92.00 87 ILE A CA 1
ATOM 723 C C . ILE A 1 87 ? 7.425 -12.544 -7.817 1.00 92.00 87 ILE A C 1
ATOM 725 O O . ILE A 1 87 ? 7.530 -11.422 -8.315 1.00 92.00 87 ILE A O 1
ATOM 729 N N . SER A 1 88 ? 8.387 -13.463 -7.881 1.00 90.12 88 SER A N 1
ATOM 730 C CA . SER A 1 88 ? 9.598 -13.357 -8.695 1.00 90.12 88 SER A CA 1
ATOM 731 C C . SER A 1 88 ? 9.838 -14.696 -9.387 1.00 90.12 88 SER A C 1
ATOM 733 O O . SER A 1 88 ? 10.032 -15.702 -8.708 1.00 90.12 88 SER A O 1
ATOM 735 N N . LYS A 1 89 ? 9.792 -14.736 -10.724 1.00 90.19 89 LYS A N 1
ATOM 736 C CA . LYS A 1 89 ? 10.021 -15.955 -11.524 1.00 90.19 89 LYS A CA 1
ATOM 737 C C . LYS A 1 89 ? 10.910 -15.649 -12.727 1.00 90.19 89 LYS A C 1
ATOM 739 O O . LYS A 1 89 ? 10.864 -14.542 -13.248 1.00 90.19 89 LYS A O 1
ATOM 744 N N . LYS A 1 90 ? 11.708 -16.623 -13.180 1.00 83.62 90 LYS A N 1
ATOM 745 C CA . LYS A 1 90 ? 12.539 -16.480 -14.395 1.00 83.62 90 LYS A CA 1
ATOM 746 C C . LYS A 1 90 ? 11.693 -16.354 -15.674 1.00 83.62 90 LYS A C 1
ATOM 748 O O . LYS A 1 90 ? 12.103 -15.691 -16.615 1.00 83.62 90 LYS A O 1
ATOM 753 N N . ASN A 1 91 ? 10.492 -16.934 -15.677 1.00 80.94 91 ASN A N 1
ATOM 754 C CA . ASN A 1 91 ? 9.596 -16.955 -16.835 1.00 80.94 91 ASN A CA 1
ATOM 755 C C . ASN A 1 91 ? 8.593 -15.795 -16.828 1.00 80.94 91 ASN A C 1
ATOM 757 O O . ASN A 1 91 ? 8.345 -15.157 -15.804 1.00 80.94 91 ASN A O 1
ATOM 761 N N . THR A 1 92 ? 7.977 -15.574 -17.985 1.00 78.19 92 THR A N 1
ATOM 762 C CA . THR A 1 92 ? 7.031 -14.495 -18.261 1.00 78.19 92 THR A CA 1
ATOM 763 C C . THR A 1 92 ? 5.733 -14.615 -17.448 1.00 78.19 92 THR A C 1
ATOM 765 O O . THR A 1 92 ? 5.089 -15.660 -17.433 1.00 78.19 92 THR A O 1
ATOM 768 N N . LEU A 1 93 ? 5.308 -13.521 -16.803 1.00 82.62 93 LEU A N 1
ATOM 769 C CA . LEU A 1 93 ? 4.076 -13.443 -15.989 1.00 82.62 93 LEU A CA 1
ATOM 770 C C . LEU A 1 93 ? 2.875 -12.820 -16.738 1.00 82.62 93 LEU A C 1
ATOM 772 O O . LEU A 1 93 ? 1.924 -12.367 -16.108 1.00 82.62 93 LEU A O 1
ATOM 776 N N . GLN A 1 94 ? 2.915 -12.776 -18.074 1.00 70.94 94 GLN A N 1
ATOM 777 C CA . GLN A 1 94 ? 2.002 -11.983 -18.921 1.00 70.94 94 GLN A CA 1
ATOM 778 C C . GLN A 1 94 ? 0.516 -12.373 -18.828 1.00 70.94 94 GLN A C 1
ATOM 780 O O . GLN A 1 94 ? -0.333 -11.522 -19.073 1.00 70.94 94 GLN A O 1
ATOM 785 N N . ASN A 1 95 ? 0.194 -13.600 -18.408 1.00 76.44 95 ASN A N 1
ATOM 786 C CA . ASN A 1 95 ? -1.188 -14.101 -18.376 1.00 76.44 95 ASN A CA 1
ATOM 787 C C . ASN A 1 95 ? -1.839 -14.037 -16.983 1.00 76.44 95 ASN A C 1
ATOM 789 O O . ASN A 1 95 ? -2.950 -14.528 -16.796 1.00 76.44 95 ASN A O 1
ATOM 793 N N . GLN A 1 96 ? -1.159 -13.472 -15.982 1.00 83.88 96 GLN A N 1
ATOM 794 C CA . GLN A 1 96 ? -1.702 -13.366 -14.629 1.00 83.88 96 GLN A CA 1
ATOM 795 C C . GLN A 1 96 ? -2.344 -11.998 -14.393 1.00 83.88 96 GLN A C 1
ATOM 797 O O . GLN A 1 96 ? -1.755 -10.953 -14.666 1.00 83.88 96 GLN A O 1
ATOM 802 N N . VAL A 1 97 ? -3.557 -12.010 -13.838 1.00 87.88 97 VAL A N 1
ATOM 803 C CA . VAL A 1 97 ? -4.285 -10.788 -13.485 1.00 87.88 97 VAL A CA 1
ATOM 804 C C . VAL A 1 97 ? -3.829 -10.308 -12.111 1.00 87.88 97 VAL A C 1
ATOM 806 O O . VAL A 1 97 ? -4.112 -10.932 -11.083 1.00 87.88 97 VAL A O 1
ATOM 809 N N . PHE A 1 98 ? -3.143 -9.168 -12.093 1.00 88.88 98 PHE A N 1
ATOM 810 C CA . PHE A 1 98 ? -2.707 -8.499 -10.871 1.00 88.88 98 PHE A CA 1
ATOM 811 C C . PHE A 1 98 ? -3.565 -7.262 -10.571 1.00 88.88 98 PHE A C 1
ATOM 813 O O . PHE A 1 98 ? -4.164 -6.686 -11.481 1.00 88.88 98 PHE A O 1
ATOM 820 N N . PRO A 1 99 ? -3.638 -6.825 -9.300 1.00 88.50 99 PRO A N 1
ATOM 821 C CA . PRO A 1 99 ? -4.278 -5.562 -8.945 1.00 88.50 99 PRO A CA 1
ATOM 822 C C . PRO A 1 99 ? -3.722 -4.379 -9.748 1.00 88.50 99 PRO A C 1
ATOM 824 O O . PRO A 1 99 ? -2.542 -4.351 -10.081 1.00 88.50 99 PRO A O 1
ATOM 827 N N . LYS A 1 100 ? -4.544 -3.348 -9.976 1.00 85.69 100 LYS A N 1
ATOM 828 C CA . LYS A 1 100 ? -4.182 -2.162 -10.780 1.00 85.69 100 LYS A CA 1
ATOM 829 C C . LYS A 1 100 ? -2.940 -1.409 -10.275 1.00 85.69 100 LYS A C 1
ATOM 831 O O . LYS A 1 100 ? -2.257 -0.761 -11.057 1.00 85.69 100 LYS A O 1
ATOM 836 N N . LEU A 1 101 ? -2.650 -1.488 -8.976 1.00 88.06 101 LEU A N 1
ATOM 837 C CA . LEU A 1 101 ? -1.467 -0.873 -8.357 1.00 88.06 101 LEU A CA 1
ATOM 838 C C . LEU A 1 101 ? -0.183 -1.699 -8.541 1.00 88.06 101 LEU A C 1
ATOM 840 O O . LEU A 1 101 ? 0.896 -1.258 -8.144 1.00 88.06 101 LEU A O 1
ATOM 844 N N . CYS A 1 102 ? -0.295 -2.905 -9.094 1.00 92.06 102 CYS A N 1
ATOM 845 C CA . CYS A 1 102 ? 0.811 -3.816 -9.315 1.00 92.06 102 CYS A CA 1
ATOM 846 C C . CYS A 1 102 ? 1.373 -3.679 -10.724 1.00 92.06 102 CYS A C 1
ATOM 848 O O . CYS A 1 102 ? 0.645 -3.521 -11.701 1.00 92.06 102 CYS A O 1
ATOM 850 N N . LYS A 1 103 ? 2.693 -3.794 -10.820 1.00 91.44 103 LYS A N 1
ATOM 851 C CA . LYS A 1 103 ? 3.443 -3.706 -12.060 1.00 91.44 103 LYS A CA 1
ATOM 852 C C . LYS A 1 103 ? 4.360 -4.908 -12.196 1.00 91.44 103 LYS A C 1
ATOM 854 O O . LYS A 1 103 ? 5.137 -5.214 -11.289 1.00 91.44 103 LYS A O 1
ATOM 859 N N . ILE A 1 104 ? 4.272 -5.561 -13.350 1.00 91.44 104 ILE A N 1
ATOM 860 C CA . ILE A 1 104 ? 5.251 -6.556 -13.779 1.00 91.44 104 ILE A CA 1
ATOM 861 C C . ILE A 1 104 ? 6.478 -5.791 -14.280 1.00 91.44 104 ILE A C 1
ATOM 863 O O . ILE A 1 104 ? 6.367 -4.891 -15.114 1.00 91.44 104 ILE A O 1
ATOM 867 N N . MET A 1 105 ? 7.648 -6.123 -13.753 1.00 89.50 105 MET A N 1
ATOM 868 C CA . MET A 1 105 ? 8.920 -5.521 -14.130 1.00 89.50 105 MET A CA 1
ATOM 869 C C . MET A 1 105 ? 10.003 -6.584 -14.245 1.00 89.50 105 MET A C 1
ATOM 871 O O . MET A 1 105 ? 10.027 -7.541 -13.477 1.00 89.50 105 MET A O 1
ATOM 875 N N . ASN A 1 106 ? 10.922 -6.382 -15.185 1.00 90.56 106 ASN A N 1
ATOM 876 C CA . ASN A 1 106 ? 12.056 -7.275 -15.378 1.00 90.56 106 ASN A CA 1
ATOM 877 C C . ASN A 1 106 ? 13.249 -6.771 -14.561 1.00 90.56 106 ASN A C 1
ATOM 879 O O . ASN A 1 106 ? 13.719 -5.652 -14.771 1.00 90.56 106 ASN A O 1
ATOM 883 N N . ILE A 1 107 ? 13.723 -7.584 -13.617 1.00 88.38 107 ILE A N 1
ATOM 884 C CA . ILE A 1 107 ? 14.885 -7.291 -12.770 1.00 88.38 107 ILE A CA 1
ATOM 885 C C . ILE A 1 107 ? 15.819 -8.497 -12.839 1.00 88.38 107 ILE A C 1
ATOM 887 O O . ILE A 1 107 ? 15.429 -9.584 -12.428 1.00 88.38 107 ILE A O 1
ATOM 891 N N . ASN A 1 108 ? 17.042 -8.313 -13.342 1.00 88.88 108 ASN A N 1
ATOM 892 C CA . ASN A 1 108 ? 18.067 -9.364 -13.441 1.00 88.88 108 ASN A CA 1
ATOM 893 C C . ASN A 1 108 ? 17.542 -10.678 -14.059 1.00 88.88 108 ASN A C 1
ATOM 895 O O . ASN A 1 108 ? 17.762 -11.749 -13.507 1.00 88.88 108 ASN A O 1
ATOM 899 N N . HIS A 1 109 ? 16.825 -10.593 -15.185 1.00 89.06 109 HIS A N 1
ATOM 900 C CA . HIS A 1 109 ? 16.195 -11.736 -15.878 1.00 89.06 109 HIS A CA 1
ATOM 901 C C . HIS A 1 109 ? 15.021 -12.406 -15.142 1.00 89.06 109 HIS A C 1
ATOM 903 O O . HIS A 1 109 ? 14.515 -13.425 -15.601 1.00 89.06 109 HIS A O 1
ATOM 909 N N . PHE A 1 110 ? 14.537 -11.828 -14.042 1.00 91.50 110 PHE A N 1
ATOM 910 C CA . PHE A 1 110 ? 13.303 -12.257 -13.391 1.00 91.50 110 PHE A CA 1
ATOM 911 C C . PHE A 1 110 ? 12.154 -11.322 -13.755 1.00 91.50 110 PHE A C 1
ATOM 913 O O . PHE A 1 110 ? 12.285 -10.101 -13.663 1.00 91.50 110 PHE A O 1
ATOM 920 N N . SER A 1 111 ? 11.007 -11.904 -14.098 1.00 92.44 111 SER A N 1
ATOM 921 C CA . SER A 1 111 ? 9.719 -11.219 -14.061 1.00 92.44 111 SER A CA 1
ATOM 922 C C . SER A 1 111 ? 9.283 -11.097 -12.603 1.00 92.44 111 SER A C 1
ATOM 924 O O . SER A 1 111 ? 9.011 -12.094 -11.927 1.00 92.44 111 SER A O 1
ATOM 926 N N . VAL A 1 112 ? 9.234 -9.864 -12.112 1.00 94.06 112 VAL A N 1
ATOM 927 C CA . VAL A 1 112 ? 8.881 -9.528 -10.734 1.00 94.06 112 VAL A CA 1
ATOM 928 C C . VAL A 1 112 ? 7.605 -8.707 -10.728 1.00 94.06 112 VAL A C 1
ATOM 930 O O . VAL A 1 112 ? 7.481 -7.739 -11.473 1.00 94.06 112 VAL A O 1
ATOM 933 N N . VAL A 1 113 ? 6.667 -9.055 -9.855 1.00 94.88 113 VAL A N 1
ATOM 934 C CA . VAL A 1 113 ? 5.457 -8.258 -9.632 1.00 94.88 113 VAL A CA 1
ATOM 935 C C . VAL A 1 113 ? 5.648 -7.449 -8.366 1.00 94.88 113 VAL A C 1
ATOM 937 O O . VAL A 1 113 ? 5.837 -8.021 -7.291 1.00 94.88 113 VAL A O 1
ATOM 940 N N . ARG A 1 114 ? 5.594 -6.123 -8.486 1.00 95.62 114 ARG A N 1
ATOM 941 C CA . ARG A 1 114 ? 5.658 -5.208 -7.342 1.00 95.62 114 ARG A CA 1
ATOM 942 C C . ARG A 1 114 ? 4.475 -4.264 -7.338 1.00 95.62 114 ARG A C 1
ATOM 944 O O . ARG A 1 114 ? 4.054 -3.819 -8.401 1.00 95.62 114 ARG A O 1
ATOM 951 N N . CYS A 1 115 ? 3.954 -3.954 -6.162 1.00 94.75 115 CYS A N 1
ATOM 952 C CA . CYS A 1 115 ? 2.736 -3.179 -6.011 1.00 94.75 115 CYS A CA 1
ATOM 953 C C . CYS A 1 115 ? 2.957 -1.940 -5.159 1.00 94.75 115 CYS A C 1
ATOM 955 O O . CYS A 1 115 ? 3.423 -2.037 -4.023 1.00 94.75 115 CYS A O 1
ATOM 957 N N . GLY A 1 116 ? 2.579 -0.796 -5.728 1.00 93.88 116 GLY A N 1
ATOM 958 C CA . GLY A 1 116 ? 2.694 0.505 -5.085 1.00 93.88 116 GLY A CA 1
ATOM 959 C C . GLY A 1 116 ? 4.135 0.969 -4.866 1.00 93.88 116 GLY A C 1
ATOM 960 O O . GLY A 1 116 ? 5.103 0.230 -5.049 1.00 93.88 116 GLY A O 1
ATOM 961 N N . CYS A 1 117 ? 4.253 2.232 -4.487 1.00 94.44 117 CYS A N 1
ATOM 962 C CA . CYS A 1 117 ? 5.492 2.894 -4.118 1.00 94.44 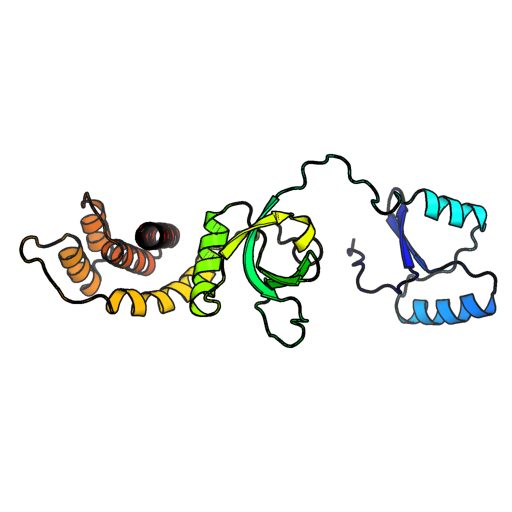117 CYS A CA 1
ATOM 963 C C . CYS A 1 117 ? 5.131 3.870 -3.001 1.00 94.44 117 CYS A C 1
ATOM 965 O O . CYS A 1 117 ? 4.452 4.863 -3.248 1.00 94.44 117 CYS A O 1
ATOM 967 N N . TYR A 1 118 ? 5.494 3.505 -1.778 1.00 92.50 118 TYR A N 1
ATOM 968 C CA . TYR A 1 118 ? 5.086 4.157 -0.539 1.00 92.50 118 TYR A CA 1
ATOM 969 C C . TYR A 1 118 ? 6.293 4.835 0.094 1.00 92.50 118 TYR A C 1
ATOM 971 O O . TYR A 1 118 ? 7.374 4.248 0.130 1.00 92.50 118 TYR A O 1
ATOM 979 N N . ASP A 1 119 ? 6.132 6.052 0.599 1.00 90.00 119 ASP A N 1
ATOM 980 C CA . ASP A 1 119 ? 7.244 6.752 1.247 1.00 90.00 119 ASP A CA 1
ATOM 981 C C . ASP A 1 119 ? 7.653 6.051 2.563 1.00 90.00 119 ASP A C 1
ATOM 983 O O . ASP A 1 119 ? 8.837 6.004 2.901 1.00 90.00 119 ASP A O 1
ATOM 987 N N . ASN A 1 120 ? 6.697 5.391 3.231 1.00 90.88 120 ASN A N 1
ATOM 988 C CA . ASN A 1 120 ? 6.858 4.784 4.552 1.00 90.88 120 ASN A CA 1
ATOM 989 C C . ASN A 1 120 ? 6.647 3.257 4.514 1.00 90.88 120 ASN A C 1
ATOM 991 O O . ASN A 1 120 ? 5.904 2.732 3.676 1.00 90.88 120 ASN A O 1
ATOM 995 N N . LYS A 1 121 ? 7.297 2.521 5.428 1.00 92.25 121 LYS A N 1
ATOM 996 C CA . LYS A 1 121 ? 7.204 1.047 5.493 1.00 92.25 121 LYS A CA 1
ATOM 997 C C . LYS A 1 121 ? 5.822 0.607 5.980 1.00 92.25 121 LYS A C 1
ATOM 999 O O . LYS A 1 121 ? 5.298 -0.401 5.514 1.00 92.25 121 LYS A O 1
ATOM 1004 N N . GLU A 1 122 ? 5.224 1.383 6.875 1.00 85.56 122 GLU A N 1
ATOM 1005 C CA . GLU A 1 122 ? 3.929 1.134 7.508 1.00 85.56 122 GLU A CA 1
ATOM 1006 C C . GLU A 1 122 ? 2.807 1.117 6.462 1.00 85.56 122 GLU A C 1
ATOM 1008 O O . GLU A 1 122 ? 2.011 0.180 6.415 1.00 85.56 122 GLU A O 1
ATOM 1013 N N . ASP A 1 123 ? 2.810 2.082 5.542 1.00 83.69 123 ASP A N 1
ATOM 1014 C CA . ASP A 1 123 ? 1.838 2.151 4.446 1.00 83.69 123 ASP A CA 1
ATOM 1015 C C . ASP A 1 123 ? 1.952 0.942 3.506 1.00 83.69 123 ASP A C 1
ATOM 1017 O O . ASP A 1 123 ? 0.949 0.350 3.091 1.00 83.69 123 ASP A O 1
ATOM 1021 N N . ALA A 1 124 ? 3.186 0.526 3.206 1.00 91.50 124 ALA A N 1
ATOM 1022 C CA . ALA A 1 124 ? 3.432 -0.680 2.427 1.00 91.50 124 ALA A CA 1
ATOM 1023 C C . ALA A 1 124 ? 2.967 -1.944 3.171 1.00 91.50 124 ALA A C 1
ATOM 1025 O O . ALA A 1 124 ? 2.414 -2.845 2.540 1.00 91.50 124 ALA A O 1
ATOM 1026 N N . ASN A 1 125 ? 3.139 -2.002 4.496 1.00 85.94 125 ASN A N 1
ATOM 1027 C CA . ASN A 1 125 ? 2.681 -3.107 5.339 1.00 85.94 125 ASN A CA 1
ATOM 1028 C C . ASN A 1 125 ? 1.149 -3.221 5.358 1.00 85.94 125 ASN A C 1
ATOM 1030 O O . ASN A 1 125 ? 0.623 -4.325 5.214 1.00 85.94 125 ASN A O 1
ATOM 1034 N N . ILE A 1 126 ? 0.423 -2.102 5.443 1.00 82.69 126 ILE A N 1
ATOM 1035 C CA . ILE A 1 126 ? -1.048 -2.094 5.363 1.00 82.69 126 ILE A CA 1
ATOM 1036 C C . ILE A 1 126 ? -1.514 -2.749 4.056 1.00 82.69 126 ILE A C 1
ATOM 1038 O O . ILE A 1 126 ? -2.404 -3.605 4.061 1.00 82.69 126 ILE A O 1
ATOM 1042 N N . TYR A 1 127 ? -0.892 -2.386 2.931 1.00 88.19 127 TYR A N 1
ATOM 1043 C CA . TYR A 1 127 ? -1.221 -2.973 1.633 1.00 88.19 127 TYR A CA 1
ATOM 1044 C C . TYR A 1 127 ? -0.752 -4.433 1.508 1.00 88.19 127 TYR A C 1
ATOM 1046 O O . TYR A 1 127 ? -1.444 -5.268 0.925 1.00 88.19 127 TYR A O 1
ATOM 1054 N N . PHE A 1 128 ? 0.394 -4.780 2.096 1.00 90.19 128 PHE A N 1
ATOM 1055 C CA . PHE A 1 128 ? 0.895 -6.152 2.154 1.00 90.19 128 PHE A CA 1
ATOM 1056 C C . PHE A 1 128 ? -0.075 -7.090 2.881 1.00 90.19 128 PHE A C 1
ATOM 1058 O O . PHE A 1 128 ? -0.375 -8.160 2.352 1.00 90.19 128 PHE A O 1
ATOM 1065 N N . LEU A 1 129 ? -0.641 -6.683 4.022 1.00 85.50 129 LEU A N 1
ATOM 1066 C CA . LEU A 1 129 ? -1.609 -7.489 4.777 1.00 85.50 129 LEU A CA 1
ATOM 1067 C C . LEU A 1 129 ? -2.861 -7.827 3.952 1.00 85.50 129 LEU A C 1
ATOM 1069 O O . LEU A 1 129 ? -3.389 -8.934 4.052 1.00 85.50 129 LEU A O 1
ATOM 1073 N N . GLN A 1 130 ? -3.297 -6.925 3.065 1.00 84.06 130 GLN A N 1
ATOM 1074 C CA . GLN A 1 130 ? -4.404 -7.198 2.135 1.00 84.06 130 GLN A CA 1
ATOM 1075 C C . GLN A 1 130 ? -4.075 -8.315 1.135 1.00 84.06 130 GLN A C 1
ATOM 1077 O O . GLN A 1 130 ? -4.975 -9.000 0.642 1.00 84.06 130 GLN A O 1
ATOM 1082 N N . LEU A 1 131 ? -2.794 -8.474 0.803 1.00 87.25 131 LEU A N 1
ATOM 1083 C CA . LEU A 1 131 ? -2.310 -9.370 -0.239 1.00 87.25 131 LEU A CA 1
ATOM 1084 C C . LEU A 1 131 ? -1.724 -10.674 0.313 1.00 87.25 131 LEU A C 1
ATOM 1086 O O . LEU A 1 131 ? -1.764 -11.669 -0.411 1.00 87.25 131 LEU A O 1
ATOM 1090 N N . LYS A 1 132 ? -1.259 -10.714 1.570 1.00 87.12 132 LYS A N 1
ATOM 1091 C CA . LYS A 1 132 ? -0.597 -11.876 2.202 1.00 87.12 132 LYS A CA 1
ATOM 1092 C C . LYS A 1 132 ? -1.433 -13.157 2.100 1.00 87.12 132 LYS A C 1
ATOM 1094 O O . LYS A 1 132 ? -0.906 -14.204 1.736 1.00 87.12 132 LYS A O 1
ATOM 1099 N N . ASN A 1 133 ? -2.752 -13.059 2.293 1.00 83.75 133 ASN A N 1
ATOM 1100 C CA . ASN A 1 133 ? -3.663 -14.210 2.189 1.00 83.75 133 ASN A CA 1
ATOM 1101 C C . ASN A 1 133 ? -3.704 -14.821 0.778 1.00 83.75 133 ASN A C 1
ATOM 1103 O O . ASN A 1 133 ? -3.886 -16.026 0.630 1.00 83.75 133 ASN A O 1
ATOM 1107 N N . LYS A 1 134 ? -3.543 -13.997 -0.266 1.00 89.75 134 LYS A N 1
ATOM 1108 C CA . LYS A 1 134 ? -3.557 -14.442 -1.669 1.00 89.75 134 LYS A CA 1
ATOM 1109 C C . LYS A 1 134 ? -2.157 -14.793 -2.181 1.00 89.75 134 LYS A C 1
ATOM 1111 O O . LYS A 1 134 ? -2.012 -15.689 -3.007 1.00 89.75 134 LYS A O 1
ATOM 1116 N N . TYR A 1 135 ? -1.134 -14.092 -1.705 1.00 91.06 135 TYR A N 1
ATOM 1117 C CA . TYR A 1 135 ? 0.253 -14.221 -2.139 1.00 91.06 135 TYR A CA 1
ATOM 1118 C C . TYR A 1 135 ? 1.120 -14.568 -0.929 1.00 91.06 135 TYR A C 1
ATOM 1120 O O . TYR A 1 135 ? 1.703 -13.690 -0.298 1.00 91.06 135 TYR A O 1
ATOM 1128 N N . LYS A 1 136 ? 1.209 -15.867 -0.616 1.00 88.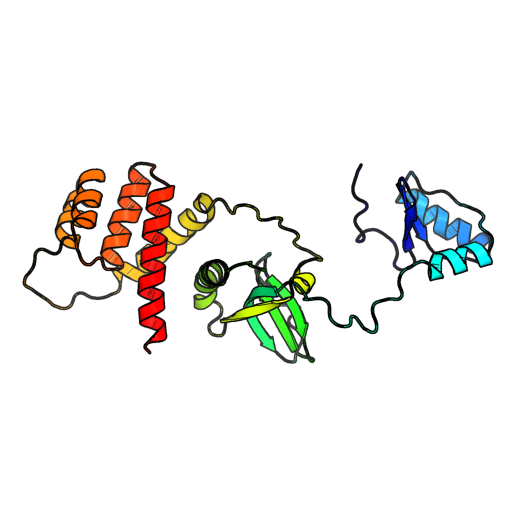56 136 LYS A N 1
ATOM 1129 C CA . LYS A 1 136 ? 1.890 -16.377 0.589 1.00 88.56 136 LYS A CA 1
ATOM 1130 C C . LYS A 1 136 ? 3.361 -15.956 0.703 1.00 88.56 136 LYS A C 1
ATOM 1132 O O . LYS A 1 136 ? 3.863 -15.809 1.806 1.00 88.56 136 LYS A O 1
ATOM 1137 N N . HIS A 1 137 ? 4.031 -15.739 -0.430 1.00 90.69 137 HIS A N 1
ATOM 1138 C CA . HIS A 1 137 ? 5.438 -15.322 -0.497 1.00 90.69 137 HIS A CA 1
ATOM 1139 C C . HIS A 1 137 ? 5.612 -13.823 -0.768 1.00 90.69 137 HIS A C 1
ATOM 1141 O O . HIS A 1 137 ? 6.681 -13.393 -1.206 1.00 90.69 137 HIS A O 1
ATOM 1147 N N . ALA A 1 138 ? 4.556 -13.029 -0.577 1.00 94.19 138 ALA A N 1
ATOM 1148 C CA . ALA A 1 138 ? 4.677 -11.589 -0.687 1.00 94.19 138 ALA A CA 1
ATOM 1149 C C . ALA A 1 138 ? 5.516 -11.031 0.470 1.00 94.19 138 ALA A C 1
ATOM 1151 O O . ALA A 1 138 ? 5.487 -11.558 1.579 1.00 94.19 138 ALA A O 1
ATOM 1152 N N . TYR A 1 139 ? 6.246 -9.950 0.215 1.00 95.94 139 TYR A N 1
ATOM 1153 C CA . TYR A 1 139 ? 7.011 -9.248 1.243 1.00 95.94 139 TYR A CA 1
ATOM 1154 C C . TYR A 1 139 ? 7.215 -7.777 0.879 1.00 95.94 139 TYR A C 1
ATOM 1156 O O . TYR A 1 139 ? 7.143 -7.388 -0.292 1.00 95.94 139 TYR A O 1
ATOM 1164 N N . VAL A 1 140 ? 7.484 -6.950 1.888 1.00 95.75 140 VAL A N 1
ATOM 1165 C CA . VAL A 1 140 ? 7.790 -5.528 1.702 1.00 95.75 140 VAL A CA 1
ATOM 1166 C C . VAL A 1 140 ? 9.281 -5.342 1.445 1.00 95.75 140 VAL A C 1
ATOM 1168 O O . VAL A 1 140 ? 10.125 -5.897 2.144 1.00 95.75 140 VAL A O 1
ATOM 1171 N N . ARG A 1 141 ? 9.623 -4.538 0.436 1.00 96.25 141 ARG A N 1
ATOM 1172 C CA . ARG A 1 141 ? 11.012 -4.220 0.083 1.00 96.25 141 ARG A CA 1
ATOM 1173 C C . ARG A 1 141 ? 11.160 -2.759 -0.312 1.00 96.25 141 ARG A C 1
ATOM 1175 O O . ARG A 1 141 ? 10.232 -2.162 -0.846 1.00 96.25 141 ARG A O 1
ATOM 1182 N N . LYS A 1 142 ? 12.365 -2.216 -0.150 1.00 95.81 142 LYS A N 1
ATOM 1183 C CA . LYS A 1 142 ? 12.767 -0.973 -0.810 1.00 95.81 142 LYS A CA 1
ATOM 1184 C C . LYS A 1 142 ? 12.948 -1.152 -2.321 1.00 95.81 142 LYS A C 1
ATOM 1186 O O . LYS A 1 142 ? 13.356 -2.204 -2.823 1.00 95.81 142 LYS A O 1
ATOM 1191 N N . THR A 1 143 ? 12.636 -0.100 -3.058 1.00 93.75 143 THR A N 1
ATOM 1192 C CA . THR A 1 143 ? 12.769 -0.001 -4.509 1.00 93.75 143 THR A CA 1
ATOM 1193 C C . THR A 1 143 ? 12.940 1.462 -4.898 1.00 93.75 143 THR A C 1
ATOM 1195 O O . THR A 1 143 ? 12.642 2.355 -4.117 1.00 93.75 143 THR A O 1
ATOM 1198 N N . TYR A 1 144 ? 13.354 1.726 -6.130 1.00 92.00 144 TYR A N 1
ATOM 1199 C CA . TYR A 1 144 ? 13.437 3.096 -6.624 1.00 92.00 144 TYR A CA 1
ATOM 1200 C C . TYR A 1 144 ? 12.097 3.596 -7.158 1.00 92.00 144 TYR A C 1
ATOM 1202 O O . TYR A 1 144 ? 11.430 2.875 -7.916 1.00 92.00 144 TYR A O 1
ATOM 1210 N N . LYS A 1 145 ? 11.750 4.850 -6.841 1.00 91.12 145 LYS A N 1
ATOM 1211 C CA . LYS A 1 145 ? 10.499 5.491 -7.275 1.00 91.12 145 LYS A CA 1
ATOM 1212 C C . LYS A 1 145 ? 10.333 5.478 -8.793 1.00 91.12 145 LYS A C 1
ATOM 1214 O O . LYS A 1 145 ? 9.252 5.154 -9.283 1.00 91.12 145 LYS A O 1
ATOM 1219 N N . TYR A 1 146 ? 11.421 5.684 -9.548 1.00 86.94 146 TYR A N 1
ATOM 1220 C CA . TYR A 1 146 ? 11.394 5.709 -11.021 1.00 86.94 146 TYR A CA 1
ATOM 1221 C C . TYR A 1 146 ? 10.802 4.440 -11.658 1.00 86.94 146 TYR A C 1
ATOM 1223 O O . TYR A 1 146 ? 10.304 4.492 -12.784 1.00 86.94 146 TYR A O 1
ATOM 1231 N N . ARG A 1 147 ? 10.826 3.294 -10.957 1.00 88.12 147 ARG A N 1
ATOM 1232 C CA . ARG A 1 147 ? 10.235 2.032 -11.443 1.00 88.12 147 ARG A CA 1
ATOM 1233 C C . ARG A 1 147 ? 8.703 2.093 -11.522 1.00 88.12 147 ARG A C 1
ATOM 1235 O O . ARG A 1 147 ? 8.101 1.352 -12.300 1.00 88.12 147 ARG A O 1
ATOM 1242 N N . PHE A 1 148 ? 8.093 3.016 -10.781 1.00 85.62 148 PHE A N 1
ATOM 1243 C CA . PHE A 1 148 ? 6.652 3.272 -10.723 1.00 85.62 148 PHE A CA 1
ATOM 1244 C C . PHE A 1 148 ? 6.258 4.581 -11.427 1.00 85.62 148 PHE A C 1
ATOM 1246 O O . PHE A 1 148 ? 5.128 4.709 -11.900 1.00 85.62 148 PHE A O 1
ATOM 1253 N N . SER A 1 149 ? 7.206 5.509 -11.606 1.00 66.94 149 SER A N 1
ATOM 1254 C CA . SER A 1 149 ? 6.975 6.873 -12.111 1.00 66.94 149 SER A CA 1
ATOM 1255 C C . SER A 1 149 ? 6.452 7.002 -13.547 1.00 66.94 149 SER A C 1
ATOM 1257 O O . SER A 1 149 ? 6.139 8.112 -13.962 1.00 66.94 149 SER A O 1
ATOM 1259 N N . ARG A 1 150 ? 6.347 5.916 -14.325 1.00 58.81 150 ARG A N 1
ATOM 1260 C CA . ARG A 1 150 ? 5.787 5.976 -15.691 1.00 58.81 150 ARG A CA 1
ATOM 1261 C C . ARG A 1 150 ? 4.278 5.737 -15.772 1.00 58.81 150 ARG A C 1
ATOM 1263 O O . ARG A 1 150 ? 3.691 6.169 -16.751 1.00 58.81 150 ARG A O 1
ATOM 1270 N N . ASP A 1 151 ? 3.661 5.144 -14.746 1.00 49.66 151 ASP A N 1
ATOM 1271 C CA . ASP A 1 151 ? 2.222 4.822 -14.772 1.00 49.66 151 ASP A CA 1
ATOM 1272 C C . ASP A 1 151 ? 1.448 5.329 -13.551 1.00 49.66 151 ASP A C 1
ATOM 1274 O O . ASP A 1 151 ? 0.221 5.382 -13.586 1.00 49.66 151 ASP A O 1
ATOM 1278 N N . ILE A 1 152 ? 2.126 5.738 -12.473 1.00 45.28 152 ILE A N 1
ATOM 1279 C CA . ILE A 1 152 ? 1.468 6.246 -11.267 1.00 45.28 152 ILE A CA 1
ATOM 1280 C C . ILE A 1 152 ? 2.356 7.331 -10.643 1.00 45.28 152 ILE A C 1
ATOM 1282 O O . ILE A 1 152 ? 3.099 7.080 -9.703 1.00 45.28 152 ILE A O 1
ATOM 1286 N N . ILE A 1 153 ? 2.253 8.570 -11.132 1.00 42.72 153 ILE A N 1
ATOM 1287 C CA . ILE A 1 153 ? 2.367 9.716 -10.220 1.00 42.72 153 ILE A CA 1
ATOM 1288 C C . ILE A 1 153 ? 0.966 9.891 -9.634 1.00 42.72 153 ILE A C 1
ATOM 1290 O O . ILE A 1 153 ? 0.236 10.825 -9.957 1.00 42.72 153 ILE A O 1
ATOM 1294 N N . GLN A 1 154 ? 0.563 8.964 -8.764 1.00 45.50 154 GLN A N 1
ATOM 1295 C CA . GLN A 1 154 ? -0.252 9.391 -7.642 1.00 45.50 154 GLN A CA 1
ATOM 1296 C C . GLN A 1 154 ? 0.722 10.226 -6.815 1.00 45.50 154 GLN A C 1
ATOM 1298 O O . GLN A 1 154 ? 1.409 9.709 -5.942 1.00 45.50 154 GLN A O 1
ATOM 1303 N N . LYS A 1 155 ? 0.797 11.536 -7.121 1.00 39.34 155 LYS A N 1
ATOM 1304 C CA . LYS A 1 155 ? 0.919 12.533 -6.049 1.00 39.34 155 LYS A CA 1
ATOM 1305 C C . LYS A 1 155 ? 0.014 11.987 -4.981 1.00 39.34 155 LYS A C 1
ATOM 1307 O O . LYS A 1 155 ? -1.149 11.819 -5.351 1.00 39.34 155 LYS A O 1
ATOM 1312 N N . SER A 1 156 ? 0.566 11.609 -3.829 1.00 41.94 156 SER A N 1
ATOM 1313 C CA . SER A 1 156 ? -0.159 11.197 -2.635 1.00 41.94 156 SER A CA 1
ATOM 1314 C C . SER A 1 156 ? -1.618 11.606 -2.770 1.00 41.94 156 SER A C 1
ATOM 1316 O O . SER A 1 156 ? -2.038 12.701 -2.394 1.00 41.94 156 SER A O 1
ATOM 1318 N N . GLN A 1 157 ? -2.420 10.730 -3.389 1.00 39.12 157 GLN A N 1
ATOM 1319 C CA . GLN A 1 157 ? -3.813 10.748 -3.058 1.00 39.12 157 GLN A CA 1
ATOM 1320 C C . GLN A 1 157 ? -3.640 10.413 -1.599 1.00 39.12 157 GLN A C 1
ATOM 1322 O O . GLN A 1 157 ? -3.110 9.349 -1.275 1.00 39.12 157 GLN A O 1
ATOM 1327 N N . LYS A 1 158 ? -3.903 11.392 -0.730 1.00 39.69 158 LYS A N 1
ATOM 1328 C CA . LYS A 1 158 ? -4.402 11.086 0.592 1.00 39.69 158 LYS A CA 1
ATOM 1329 C C . LYS A 1 158 ? -5.474 10.058 0.278 1.00 39.69 158 LYS A C 1
ATOM 1331 O O . LYS A 1 158 ? -6.557 10.416 -0.179 1.00 39.69 158 LYS A O 1
ATOM 1336 N N . ILE A 1 159 ? -5.094 8.781 0.298 1.00 38.81 159 ILE A N 1
ATOM 1337 C CA . ILE A 1 159 ? -6.013 7.674 0.234 1.00 38.81 159 ILE A CA 1
ATOM 1338 C C . ILE A 1 159 ? -6.812 8.021 1.458 1.00 38.81 159 ILE A C 1
ATOM 1340 O O . ILE A 1 159 ? -6.254 7.953 2.546 1.00 38.81 159 ILE A O 1
ATOM 1344 N N . ASN A 1 160 ? -8.009 8.585 1.278 1.00 37.94 160 ASN A N 1
ATOM 1345 C CA . ASN A 1 160 ? -8.883 8.863 2.397 1.00 37.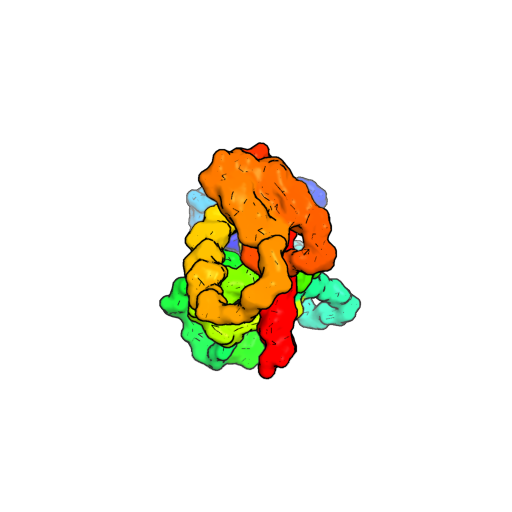94 160 ASN A CA 1
ATOM 1346 C C . ASN A 1 160 ? -8.962 7.513 3.107 1.00 37.94 160 ASN A C 1
ATOM 1348 O O . ASN A 1 160 ? -9.559 6.596 2.527 1.00 37.94 160 ASN A O 1
ATOM 1352 N N . PRO A 1 161 ? -8.311 7.344 4.279 1.00 42.72 161 PRO A N 1
ATOM 1353 C CA . PRO A 1 161 ? -8.150 6.021 4.887 1.00 42.72 161 PRO A CA 1
ATOM 1354 C C . PRO A 1 161 ? -9.527 5.381 5.114 1.00 42.72 161 PRO A C 1
ATOM 1356 O O . PRO A 1 161 ? -9.707 4.174 5.027 1.00 42.72 161 PRO A O 1
ATOM 1359 N N . ILE A 1 162 ? -10.525 6.254 5.233 1.00 37.44 162 ILE A N 1
ATOM 1360 C CA . ILE A 1 162 ? -11.964 6.055 5.296 1.00 37.44 162 ILE A CA 1
ATOM 1361 C C . ILE A 1 162 ? -12.512 5.038 4.268 1.00 37.44 162 ILE A C 1
ATOM 1363 O O . ILE A 1 162 ? -13.284 4.177 4.668 1.00 37.44 162 ILE A O 1
ATOM 1367 N N . LEU A 1 163 ? -12.125 5.061 2.979 1.00 38.56 163 LEU A N 1
ATOM 1368 C CA . LEU A 1 163 ? -12.787 4.202 1.967 1.00 38.56 163 LEU A CA 1
ATOM 1369 C C . LEU A 1 163 ? -12.177 2.795 1.807 1.00 38.56 163 LEU A C 1
ATOM 1371 O O . LEU A 1 163 ? -12.827 1.903 1.257 1.00 38.56 163 LEU A O 1
ATOM 1375 N N . GLN A 1 164 ? -10.930 2.580 2.243 1.00 40.06 164 GLN A N 1
ATOM 1376 C CA . GLN A 1 164 ? -10.294 1.252 2.201 1.00 40.06 164 GLN A CA 1
ATOM 1377 C C . GLN A 1 164 ? -10.421 0.507 3.536 1.00 40.06 164 GLN A C 1
ATOM 1379 O O . GLN A 1 164 ? -10.573 -0.716 3.521 1.00 40.06 164 GLN A O 1
ATOM 1384 N N . VAL A 1 165 ? -10.484 1.233 4.661 1.00 42.66 165 VAL A N 1
ATOM 1385 C CA . VAL A 1 165 ? -10.714 0.659 5.996 1.00 42.66 165 VAL A CA 1
ATOM 1386 C C . VAL A 1 165 ? -12.133 0.084 6.124 1.00 42.66 165 VAL A C 1
ATOM 1388 O O . VAL A 1 165 ? -12.271 -1.029 6.621 1.00 42.66 165 VAL A O 1
ATOM 1391 N N . GLU A 1 166 ? -13.167 0.714 5.545 1.00 38.19 166 GLU A N 1
ATOM 1392 C CA . GLU A 1 166 ? -14.546 0.168 5.513 1.00 38.19 166 GLU A CA 1
ATOM 1393 C C . GLU A 1 166 ? -14.664 -1.189 4.782 1.00 38.19 166 GLU A C 1
ATOM 1395 O O . GLU A 1 166 ? -15.528 -2.013 5.094 1.00 38.19 166 GLU A O 1
ATOM 1400 N N . LYS A 1 167 ? -13.793 -1.458 3.796 1.00 41.62 167 LYS A N 1
ATOM 1401 C CA . LYS A 1 167 ? -13.744 -2.757 3.094 1.00 41.62 167 LYS A CA 1
ATOM 1402 C C . LYS A 1 167 ? -12.884 -3.793 3.824 1.00 41.62 167 LYS A C 1
ATOM 1404 O O . LYS A 1 167 ? -13.090 -4.991 3.626 1.00 41.62 167 LYS A O 1
ATOM 1409 N N . GLN A 1 168 ? -11.936 -3.357 4.655 1.00 44.16 168 GLN A N 1
ATOM 1410 C CA . GLN A 1 168 ? -11.085 -4.226 5.472 1.00 44.16 168 GLN A CA 1
ATOM 1411 C C . GLN A 1 168 ? -11.745 -4.608 6.806 1.00 44.16 168 GLN A C 1
ATOM 1413 O O . GLN A 1 168 ? -11.601 -5.756 7.220 1.00 44.16 168 GLN A O 1
ATOM 1418 N N . SER A 1 169 ? -12.543 -3.729 7.426 1.00 44.28 169 SER A N 1
ATOM 1419 C CA . SER A 1 169 ? -13.273 -4.005 8.677 1.00 44.28 169 SER A CA 1
ATOM 1420 C C . SER A 1 169 ? -14.245 -5.185 8.535 1.00 44.28 169 SER A C 1
ATOM 1422 O O . SER A 1 169 ? -14.288 -6.068 9.394 1.00 44.28 169 SER A O 1
ATOM 1424 N N . LYS A 1 170 ? -14.916 -5.302 7.378 1.00 45.69 170 LYS A N 1
ATOM 1425 C CA . LYS A 1 170 ? -15.760 -6.463 7.024 1.00 45.69 170 LYS A CA 1
ATOM 1426 C C . LYS A 1 170 ? -14.977 -7.774 6.838 1.00 45.69 170 LYS A C 1
ATOM 1428 O O . LYS A 1 170 ? -15.559 -8.845 6.971 1.00 45.69 170 LYS A O 1
ATOM 1433 N N . LYS A 1 171 ? -13.673 -7.713 6.535 1.00 46.78 171 LYS A N 1
ATOM 1434 C CA . LYS A 1 171 ? -12.806 -8.890 6.313 1.00 46.78 171 LYS A CA 1
ATOM 1435 C C . LYS A 1 171 ? -11.999 -9.323 7.539 1.00 46.78 171 LYS A C 1
ATOM 1437 O O . LYS A 1 171 ? -11.598 -10.480 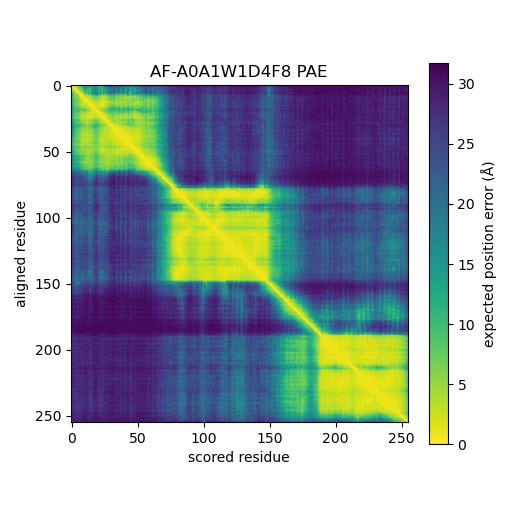7.582 1.00 4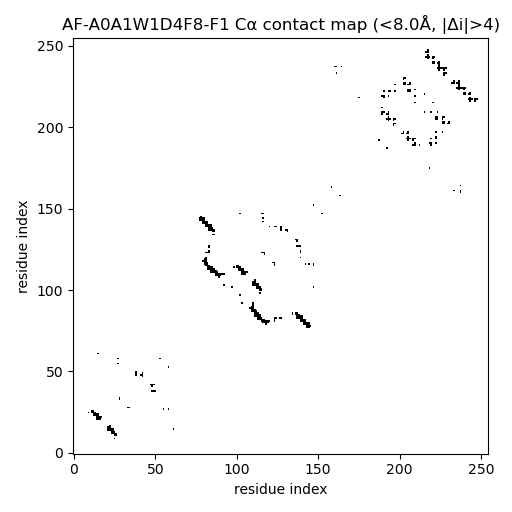6.78 171 LYS A O 1
ATOM 1442 N N . ILE A 1 172 ? -11.750 -8.430 8.499 1.00 46.28 172 ILE A N 1
ATOM 1443 C CA . ILE A 1 172 ? -10.978 -8.719 9.724 1.00 46.28 172 ILE A CA 1
ATOM 1444 C C . ILE A 1 172 ? -11.888 -9.265 10.838 1.00 46.28 172 ILE A C 1
ATOM 1446 O O . ILE A 1 172 ? -11.454 -10.104 11.624 1.00 46.28 172 ILE A O 1
ATOM 1450 N N . ALA A 1 173 ? -13.171 -8.877 10.858 1.00 45.91 173 ALA A N 1
ATOM 1451 C CA . ALA A 1 173 ? -14.151 -9.386 11.822 1.00 45.91 173 ALA A CA 1
ATOM 1452 C C . ALA A 1 173 ? -14.190 -10.932 11.927 1.00 45.91 173 ALA A C 1
ATOM 1454 O O . ALA A 1 173 ? -14.163 -11.435 13.046 1.00 45.91 173 ALA A O 1
ATOM 1455 N N . PRO A 1 174 ? -14.161 -11.716 10.830 1.00 44.50 174 PRO A N 1
ATOM 1456 C CA . PRO A 1 174 ? -14.166 -13.180 10.909 1.00 44.50 174 PRO A CA 1
ATOM 1457 C C . PRO A 1 174 ? -12.861 -13.797 11.441 1.00 44.50 174 PRO A C 1
ATOM 1459 O O . PRO A 1 174 ? -12.874 -14.950 11.861 1.00 44.50 174 PRO A O 1
ATOM 1462 N N . ILE A 1 175 ? -11.740 -13.066 11.397 1.00 44.59 175 ILE A N 1
ATOM 1463 C CA . ILE A 1 175 ? -10.413 -13.561 11.801 1.00 44.59 175 ILE A CA 1
ATOM 1464 C C . ILE A 1 175 ? -10.271 -13.488 13.331 1.00 44.59 175 ILE A C 1
ATOM 1466 O O . ILE A 1 175 ? -9.816 -14.445 13.942 1.00 44.59 175 ILE A O 1
ATOM 1470 N N . LEU A 1 176 ? -10.778 -12.418 13.955 1.00 45.91 176 LEU A N 1
ATOM 1471 C CA . LEU A 1 176 ? -10.744 -12.204 15.413 1.00 45.91 176 LEU A CA 1
ATOM 1472 C C . LEU A 1 176 ? -11.800 -13.020 16.185 1.00 45.91 176 LEU A C 1
ATOM 1474 O O . LEU A 1 176 ? -11.628 -13.302 17.364 1.00 45.91 176 LEU A O 1
ATOM 1478 N N . HIS A 1 177 ? -12.887 -13.445 15.529 1.00 44.91 177 HIS A N 1
ATOM 1479 C CA . HIS A 1 177 ? -13.902 -14.315 16.143 1.00 44.91 177 HIS A CA 1
ATOM 1480 C C . HIS A 1 177 ? -13.482 -15.794 16.234 1.00 44.91 177 HIS A C 1
ATOM 1482 O O . HIS A 1 177 ? -14.197 -16.583 16.850 1.00 44.91 177 HIS A O 1
ATOM 1488 N N . LYS A 1 178 ? -12.360 -16.186 15.610 1.00 38.97 178 LYS A N 1
ATOM 1489 C CA . LYS A 1 178 ? -11.943 -17.592 15.484 1.00 38.97 178 LYS A CA 1
ATOM 1490 C C . LYS A 1 178 ? -10.873 -18.026 16.495 1.00 38.97 178 LYS A C 1
ATOM 1492 O O . LYS A 1 178 ? -10.639 -19.226 16.636 1.00 38.97 178 LYS A O 1
ATOM 1497 N N . GLU A 1 179 ? -10.262 -17.093 17.223 1.00 37.44 179 GLU A N 1
ATOM 1498 C CA . GLU A 1 179 ? -9.333 -17.409 18.311 1.00 37.44 179 GLU A CA 1
ATOM 1499 C C . GLU A 1 179 ? -10.112 -17.711 19.600 1.00 37.44 179 GLU A C 1
ATOM 1501 O O . GLU A 1 179 ? -10.647 -16.832 20.274 1.00 37.44 179 GLU A O 1
ATOM 1506 N N . LYS A 1 180 ? -10.236 -19.021 19.847 1.00 45.53 180 LYS A N 1
ATOM 1507 C CA . LYS A 1 180 ? -10.731 -19.738 21.036 1.00 45.53 180 LYS A CA 1
ATOM 1508 C C . LYS A 1 180 ? -10.683 -18.892 22.320 1.00 45.53 180 LYS A C 1
ATOM 1510 O O . LYS A 1 180 ? -9.652 -18.350 22.680 1.00 45.53 180 LYS A O 1
ATOM 1515 N N . SER A 1 181 ? -11.755 -18.765 23.101 1.00 39.97 181 SER A N 1
ATOM 1516 C CA . SER A 1 181 ? -12.351 -19.847 23.904 1.00 39.97 181 SER A CA 1
ATOM 1517 C C . SER A 1 181 ? -11.323 -20.740 24.628 1.00 39.97 181 SER A C 1
ATOM 1519 O O . SER A 1 181 ? -11.434 -21.959 24.572 1.00 39.97 181 SER A O 1
ATOM 1521 N N . ALA A 1 182 ? -10.315 -20.177 25.297 1.00 35.44 182 ALA A N 1
ATOM 1522 C CA . ALA A 1 182 ? -9.598 -20.888 26.360 1.00 35.44 182 ALA A CA 1
ATOM 1523 C C . ALA A 1 182 ? -8.871 -19.915 27.304 1.00 35.44 182 ALA A C 1
ATOM 1525 O O . ALA A 1 182 ? -7.949 -19.228 26.889 1.00 35.44 182 ALA A O 1
ATOM 1526 N N . THR A 1 183 ? -9.312 -19.926 28.572 1.00 36.06 183 THR A N 1
ATOM 1527 C CA . THR A 1 183 ? -8.578 -19.596 29.818 1.00 36.06 183 THR A CA 1
ATOM 1528 C C . THR A 1 183 ? -7.946 -18.194 29.917 1.00 36.06 183 THR A C 1
ATOM 1530 O O . THR A 1 183 ? -6.979 -17.893 29.243 1.00 36.06 183 THR A O 1
ATOM 1533 N N . SER A 1 184 ? -8.409 -17.289 30.781 1.00 36.34 184 SER A N 1
ATOM 1534 C CA . SER A 1 184 ? -8.411 -17.460 32.236 1.00 36.34 184 SER A CA 1
ATOM 1535 C C . SER A 1 184 ? -9.619 -16.795 32.912 1.00 36.34 184 SER A C 1
ATOM 1537 O O . SER A 1 184 ? -10.056 -15.696 32.565 1.00 36.34 184 SER A O 1
ATOM 1539 N N . LYS A 1 185 ? -10.176 -17.494 33.906 1.00 47.31 185 LYS A N 1
ATOM 1540 C CA . LYS A 1 185 ? -11.003 -16.882 34.950 1.00 47.31 185 LYS A CA 1
ATOM 1541 C C . LYS A 1 185 ? -10.131 -15.889 35.732 1.00 47.31 185 LYS A C 1
ATOM 1543 O O . LYS A 1 185 ? -8.933 -16.102 35.857 1.00 47.31 185 LYS A O 1
ATOM 1548 N N . GLU A 1 186 ? -10.782 -14.857 36.269 1.00 39.16 186 GLU A N 1
ATOM 1549 C CA . GLU A 1 186 ? -10.244 -13.851 37.207 1.00 39.16 186 GLU A CA 1
ATOM 1550 C C . GLU A 1 186 ? -9.624 -12.576 36.620 1.00 39.16 186 GLU A C 1
ATOM 1552 O O . GLU A 1 186 ? -8.561 -12.097 36.992 1.00 39.16 186 GLU A O 1
ATOM 1557 N N . LYS A 1 187 ? -10.408 -11.913 35.778 1.00 40.44 187 LYS A N 1
ATOM 1558 C CA . LYS A 1 187 ? -10.803 -10.509 35.973 1.00 40.44 187 LYS A CA 1
ATOM 1559 C C . LYS A 1 187 ? -11.946 -10.273 35.003 1.00 40.44 187 LYS A C 1
ATOM 1561 O O . LYS A 1 187 ? -11.889 -10.759 33.875 1.00 40.44 187 LYS A O 1
ATOM 1566 N N . LYS A 1 188 ? -12.977 -9.524 35.394 1.00 55.22 188 LYS A N 1
ATOM 1567 C CA . LYS A 1 188 ? -13.890 -8.914 34.416 1.00 55.22 188 LYS A CA 1
ATOM 1568 C C . LYS A 1 188 ? -13.033 -7.954 33.586 1.00 55.22 188 LYS A C 1
ATOM 1570 O O . LYS A 1 188 ? -12.849 -6.800 33.960 1.00 55.22 188 LYS A O 1
ATOM 1575 N N . SER A 1 189 ? -12.383 -8.488 32.552 1.00 73.12 189 SER A N 1
ATOM 1576 C CA . SER A 1 189 ? -11.462 -7.752 31.694 1.00 73.12 189 SER A CA 1
ATOM 1577 C C . SER A 1 189 ? -12.233 -6.573 31.116 1.00 73.12 189 SER A C 1
ATOM 1579 O O . SER A 1 189 ? -13.400 -6.731 30.746 1.00 73.12 189 SER A O 1
ATOM 1581 N N . SER A 1 190 ? -11.614 -5.394 31.047 1.00 79.25 190 SER A N 1
ATOM 1582 C CA . SER A 1 190 ? -12.217 -4.183 30.473 1.00 79.25 190 SER A CA 1
ATOM 1583 C C . SER A 1 190 ? -12.843 -4.451 29.097 1.00 79.25 190 SER A C 1
ATOM 1585 O O . SER A 1 190 ? -13.860 -3.850 28.762 1.00 79.25 190 SER A O 1
ATOM 1587 N N . TYR A 1 191 ? -12.320 -5.445 28.367 1.00 84.38 191 TYR A N 1
ATOM 1588 C CA . TYR A 1 191 ? -12.928 -6.039 27.177 1.00 84.38 191 TYR A CA 1
ATOM 1589 C C . TYR A 1 191 ? -14.377 -6.514 27.381 1.00 84.38 191 TYR A C 1
ATOM 1591 O O . TYR A 1 191 ? -15.266 -6.103 26.642 1.00 84.38 191 TYR A O 1
ATOM 1599 N N . GLN A 1 192 ? -14.643 -7.375 28.371 1.00 86.38 192 GLN A N 1
ATOM 1600 C CA . GLN A 1 192 ? -15.971 -7.961 28.601 1.00 86.38 192 GLN A CA 1
ATOM 1601 C C . GLN A 1 192 ? -16.996 -6.874 28.930 1.00 86.38 192 GLN A C 1
ATOM 1603 O O . GLN A 1 192 ? -18.077 -6.844 28.344 1.00 86.38 192 GLN A O 1
ATOM 1608 N N . LYS A 1 193 ? -16.620 -5.935 29.807 1.00 88.44 193 LYS A N 1
ATOM 1609 C CA . LYS A 1 193 ? -17.469 -4.798 30.181 1.00 88.44 193 LYS A CA 1
ATOM 1610 C C . LYS A 1 193 ? -17.741 -3.882 28.984 1.00 88.44 193 LYS A C 1
ATOM 1612 O O . LYS A 1 193 ? -18.885 -3.502 28.748 1.00 88.44 193 LYS A O 1
ATOM 1617 N N . ALA A 1 194 ? -16.717 -3.561 28.196 1.00 88.81 194 ALA A N 1
ATOM 1618 C CA . ALA A 1 194 ? -16.884 -2.765 26.985 1.00 88.81 194 ALA A CA 1
ATOM 1619 C C . ALA A 1 194 ? -17.731 -3.482 25.923 1.00 88.81 194 ALA A C 1
ATOM 1621 O O . ALA A 1 194 ? -18.506 -2.834 25.230 1.00 88.81 194 ALA A O 1
ATOM 1622 N N . ASN A 1 195 ? -17.639 -4.811 25.820 1.00 88.06 195 ASN A N 1
ATOM 1623 C CA . ASN A 1 195 ? -18.447 -5.609 24.899 1.00 88.06 195 ASN A CA 1
ATOM 1624 C C . ASN A 1 195 ? -19.934 -5.592 25.282 1.00 88.06 195 ASN A C 1
ATOM 1626 O O . ASN A 1 195 ? -20.795 -5.486 24.413 1.00 88.06 195 ASN A O 1
ATOM 1630 N N . GLU A 1 196 ? -20.250 -5.665 26.576 1.00 91.12 196 GLU A N 1
ATOM 1631 C CA . GLU A 1 196 ? -21.626 -5.509 27.065 1.00 91.12 196 GLU A CA 1
ATOM 1632 C C . GLU A 1 196 ? -22.182 -4.117 26.743 1.00 91.12 196 GLU A C 1
ATOM 1634 O O . GLU A 1 196 ? -23.294 -4.008 26.228 1.00 91.12 196 GLU A O 1
ATOM 1639 N N . LEU A 1 197 ? -21.399 -3.062 26.988 1.00 91.19 197 LEU A N 1
ATOM 1640 C CA . LEU A 1 197 ? -21.782 -1.682 26.666 1.00 91.19 197 LEU A CA 1
ATOM 1641 C C . LEU A 1 197 ? -21.968 -1.482 25.158 1.00 91.19 197 LEU A C 1
ATOM 1643 O O . LEU A 1 197 ? -22.959 -0.896 24.730 1.00 91.19 197 LEU A O 1
ATOM 1647 N N . PHE A 1 198 ? -21.070 -2.041 24.346 1.00 90.38 198 PHE A N 1
ATOM 1648 C CA . PHE A 1 198 ? -21.17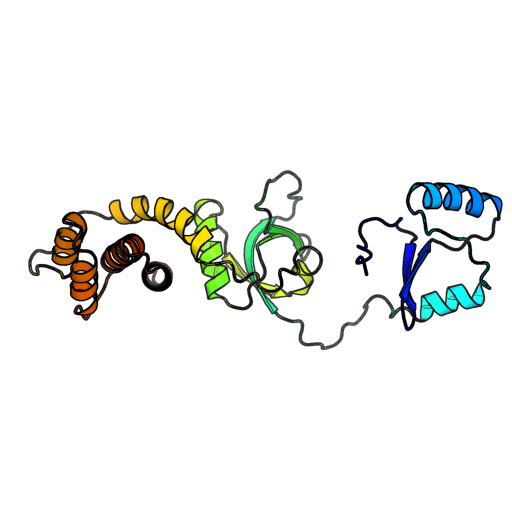6 -2.026 22.890 1.00 90.38 198 PHE A CA 1
ATOM 1649 C C . PHE A 1 198 ? -22.463 -2.706 22.405 1.00 90.38 198 PHE A C 1
ATOM 1651 O O . PHE A 1 198 ? -23.182 -2.140 21.586 1.00 90.38 198 PHE A O 1
ATOM 1658 N N . LYS A 1 199 ? -22.801 -3.885 22.948 1.00 88.69 199 LYS A N 1
ATOM 1659 C CA . LYS A 1 199 ? -24.048 -4.600 22.620 1.00 88.69 199 LYS A CA 1
ATOM 1660 C C . LYS A 1 199 ? -25.307 -3.826 23.017 1.00 88.69 199 LYS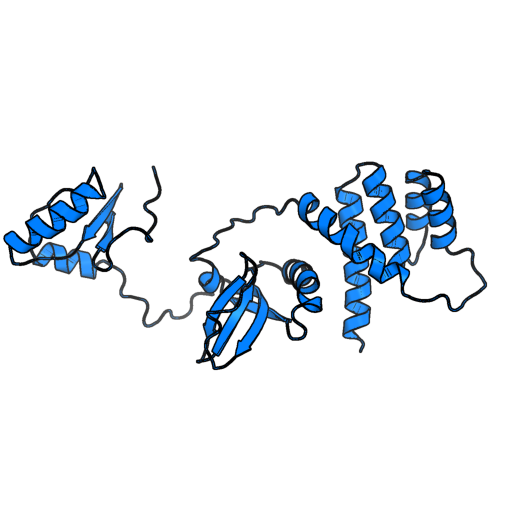 A C 1
ATOM 1662 O O . LYS A 1 199 ? -26.335 -3.991 22.372 1.00 88.69 199 LYS A O 1
ATOM 1667 N N . LYS A 1 200 ? -25.225 -2.988 24.053 1.00 92.69 200 LYS A N 1
ATOM 1668 C CA . LYS A 1 200 ? -26.302 -2.079 24.479 1.00 92.69 200 LYS A CA 1
ATOM 1669 C C . LYS A 1 200 ? -26.373 -0.784 23.658 1.00 92.69 200 LYS A C 1
ATOM 1671 O O . LYS A 1 200 ? -27.258 0.027 23.897 1.00 92.69 200 LYS A O 1
ATOM 1676 N N . GLY A 1 201 ? -25.453 -0.570 22.713 1.00 89.88 201 GLY A N 1
ATOM 1677 C CA . GLY A 1 201 ? -25.353 0.673 21.943 1.00 89.88 201 GLY A CA 1
ATOM 1678 C C . GLY A 1 201 ? -24.725 1.839 22.716 1.00 89.88 201 GLY A C 1
ATOM 1679 O O . GLY A 1 201 ? -24.698 2.964 22.226 1.00 89.88 201 GLY A O 1
ATOM 1680 N N . GLU A 1 202 ? -24.179 1.595 23.910 1.00 94.44 202 GLU A N 1
ATOM 1681 C CA . GLU A 1 202 ? -23.525 2.605 24.749 1.00 94.44 202 GLU A CA 1
ATOM 1682 C C . GLU A 1 202 ? -22.066 2.821 24.306 1.00 94.44 202 GLU A C 1
ATOM 1684 O O . GLU A 1 202 ? -21.113 2.575 25.052 1.00 94.44 202 GLU A O 1
ATOM 1689 N N . TYR A 1 203 ? -21.884 3.261 23.059 1.00 92.62 203 TYR A N 1
ATOM 1690 C CA . TYR A 1 203 ? -20.584 3.301 22.379 1.00 92.62 203 TYR A CA 1
ATOM 1691 C C . TYR A 1 203 ? -19.542 4.176 23.086 1.00 92.62 203 TYR A C 1
ATOM 1693 O O . TYR A 1 203 ? -18.387 3.775 23.209 1.00 92.62 203 TYR A O 1
ATOM 1701 N N . GLU A 1 204 ? -19.925 5.345 23.604 1.00 93.50 204 GLU A N 1
ATOM 1702 C CA . GLU A 1 204 ? -18.984 6.225 24.314 1.00 93.50 204 GLU A CA 1
ATOM 1703 C C . GLU A 1 204 ? -18.499 5.607 25.624 1.00 93.50 204 GLU A C 1
ATOM 1705 O O . GLU A 1 204 ? -17.307 5.635 25.930 1.00 93.50 204 GLU A O 1
ATOM 1710 N N . LYS A 1 205 ? -19.400 4.962 26.373 1.00 92.19 205 LYS A N 1
ATOM 1711 C CA . LYS A 1 205 ? -19.024 4.272 27.612 1.00 92.19 205 LYS A CA 1
ATOM 1712 C C . LYS A 1 205 ? -18.148 3.056 27.330 1.00 92.19 205 LYS A C 1
ATOM 1714 O O . LYS A 1 205 ? -17.237 2.778 28.113 1.00 92.19 205 LYS A O 1
ATOM 1719 N N . ALA A 1 206 ? -18.393 2.349 26.224 1.00 91.38 206 ALA A N 1
ATOM 1720 C CA . ALA A 1 206 ? -17.542 1.251 25.779 1.00 91.38 206 ALA A CA 1
ATOM 1721 C C . ALA A 1 206 ? -16.110 1.738 25.501 1.00 91.38 206 ALA A C 1
ATOM 1723 O O . ALA A 1 206 ? -15.164 1.152 26.025 1.00 91.38 206 ALA A O 1
ATOM 1724 N N . ILE A 1 207 ? -15.948 2.845 24.766 1.00 92.75 207 ILE A N 1
ATOM 1725 C CA . ILE A 1 207 ? -14.636 3.452 24.487 1.00 92.75 207 ILE A CA 1
ATOM 1726 C C . ILE A 1 207 ? -13.939 3.883 25.780 1.00 92.75 207 ILE A C 1
ATOM 1728 O O . ILE A 1 207 ? -12.801 3.484 26.016 1.00 92.75 207 ILE A O 1
ATOM 1732 N N . ASN A 1 208 ? -14.623 4.627 26.651 1.00 91.94 208 ASN A N 1
ATOM 1733 C CA . ASN A 1 208 ? -14.030 5.126 27.897 1.00 91.94 208 ASN A CA 1
ATOM 1734 C C . ASN A 1 208 ? -13.570 3.980 28.813 1.00 91.94 208 ASN A C 1
ATOM 1736 O O . ASN A 1 208 ? -12.489 4.031 29.397 1.00 91.94 208 ASN A O 1
ATOM 1740 N N . THR A 1 209 ? -14.363 2.905 28.893 1.00 90.31 209 THR A N 1
ATOM 1741 C CA . THR A 1 209 ? -14.010 1.698 29.658 1.00 90.31 209 THR A CA 1
ATOM 1742 C C . THR A 1 209 ? -12.713 1.068 29.144 1.00 90.31 209 THR A C 1
ATOM 1744 O O . THR A 1 209 ? -11.888 0.606 29.931 1.00 90.31 209 THR A O 1
ATOM 1747 N N . LEU A 1 210 ? -12.504 1.071 27.828 1.00 90.62 210 LEU A N 1
ATOM 1748 C CA . LEU A 1 210 ? -11.294 0.538 27.207 1.00 90.62 210 LEU A CA 1
ATOM 1749 C C . LEU A 1 210 ? -10.090 1.463 27.391 1.00 90.62 210 LEU A C 1
ATOM 1751 O O . LEU A 1 210 ? -9.010 0.980 27.712 1.00 90.62 210 LEU A O 1
ATOM 1755 N N . GLN A 1 211 ? -10.283 2.775 27.257 1.00 89.56 211 GLN A N 1
ATOM 1756 C CA . GLN A 1 211 ? -9.232 3.777 27.459 1.00 89.56 211 GLN A CA 1
ATOM 1757 C C . GLN A 1 211 ? -8.691 3.791 28.892 1.00 89.56 211 GLN A C 1
ATOM 1759 O O . GLN A 1 211 ? -7.511 4.055 29.093 1.00 89.56 211 GLN A O 1
ATOM 1764 N N . SER A 1 212 ? -9.522 3.453 29.884 1.00 83.00 212 SER A N 1
ATOM 1765 C CA . SER A 1 212 ? -9.077 3.294 31.277 1.00 83.00 212 SER A CA 1
ATOM 1766 C C . SER A 1 212 ? -8.250 2.025 31.543 1.00 83.00 212 SER A C 1
ATOM 1768 O O . SER A 1 212 ? -7.811 1.802 32.670 1.00 83.00 212 SER A O 1
ATOM 1770 N N . SER A 1 213 ? -8.047 1.164 30.540 1.00 82.62 213 SER A N 1
ATOM 1771 C CA . SER A 1 213 ? -7.278 -0.074 30.679 1.00 82.62 213 SER A CA 1
ATOM 1772 C C . SER A 1 213 ? -5.800 0.143 30.351 1.00 82.62 213 SER A C 1
ATOM 1774 O O . SER A 1 213 ? -5.463 0.558 29.246 1.00 82.62 213 SER A O 1
ATOM 1776 N N . ASN A 1 214 ? -4.901 -0.251 31.259 1.00 74.25 214 ASN A N 1
ATOM 1777 C CA . ASN A 1 214 ? -3.448 -0.169 31.031 1.00 74.25 214 ASN A CA 1
ATOM 1778 C C . ASN A 1 214 ? -2.930 -1.138 29.955 1.00 74.25 214 ASN A C 1
ATOM 1780 O O . ASN A 1 214 ? -1.823 -0.962 29.451 1.00 74.25 214 ASN A O 1
ATOM 1784 N N . LYS A 1 215 ? -3.698 -2.177 29.607 1.00 75.94 215 LYS A N 1
ATOM 1785 C CA . LYS A 1 215 ? -3.347 -3.121 28.541 1.00 75.94 215 LYS A CA 1
ATOM 1786 C C . LYS A 1 215 ? -4.585 -3.402 27.699 1.00 75.94 215 LYS A C 1
ATOM 1788 O O . LYS A 1 215 ? -5.623 -3.802 28.229 1.00 75.94 215 LYS A O 1
ATOM 1793 N N . MET A 1 216 ? -4.473 -3.159 26.399 1.00 81.75 216 MET A N 1
ATOM 1794 C CA . MET A 1 216 ? -5.504 -3.459 25.411 1.00 81.75 216 MET A CA 1
ATOM 1795 C C . MET A 1 216 ? -4.964 -4.507 24.444 1.00 81.75 216 MET A C 1
ATOM 1797 O O . MET A 1 216 ? -3.860 -4.365 23.923 1.00 81.75 216 MET A O 1
ATOM 1801 N N . ASP A 1 217 ? -5.746 -5.554 24.218 1.00 83.44 217 ASP A N 1
ATOM 1802 C CA . ASP A 1 217 ? -5.487 -6.548 23.180 1.00 83.44 217 ASP A CA 1
ATOM 1803 C C . ASP A 1 217 ? -6.165 -6.150 21.855 1.00 83.44 217 ASP A C 1
ATOM 1805 O O . ASP A 1 217 ? -6.910 -5.164 21.767 1.00 83.44 217 ASP A O 1
ATOM 1809 N N . ALA A 1 218 ? -5.914 -6.926 20.800 1.00 79.31 218 ALA A N 1
ATOM 1810 C CA . ALA A 1 218 ? -6.506 -6.700 19.484 1.00 79.31 218 ALA A CA 1
ATOM 1811 C C . ALA A 1 218 ? -8.050 -6.674 19.527 1.00 79.31 218 ALA A C 1
ATOM 1813 O O . ALA A 1 218 ? -8.689 -5.866 18.849 1.00 79.31 218 ALA A O 1
ATOM 1814 N N . ASN A 1 219 ? -8.661 -7.506 20.371 1.00 82.19 219 ASN A N 1
ATOM 1815 C CA . ASN A 1 219 ? -10.112 -7.579 20.542 1.00 82.19 219 ASN A CA 1
ATOM 1816 C C . ASN A 1 219 ? -10.694 -6.338 21.235 1.00 82.19 219 ASN A C 1
ATOM 1818 O O . ASN A 1 219 ? -11.769 -5.857 20.871 1.00 82.19 219 ASN A O 1
ATOM 1822 N N . SER A 1 220 ? -9.967 -5.779 22.194 1.00 86.19 220 SER A N 1
ATOM 1823 C CA . SER A 1 220 ? -10.296 -4.531 22.874 1.00 86.19 220 SER A CA 1
ATOM 1824 C C . SER A 1 220 ? -10.259 -3.361 21.892 1.00 86.19 220 SER A C 1
ATOM 1826 O O . SER A 1 220 ? -11.217 -2.593 21.803 1.00 86.19 220 SER A O 1
ATOM 1828 N N . TYR A 1 221 ? -9.212 -3.266 21.068 1.00 87.44 221 TYR A N 1
ATOM 1829 C CA . TYR A 1 221 ? -9.154 -2.252 20.012 1.00 87.44 221 TYR A CA 1
ATOM 1830 C C . TYR A 1 221 ? -10.225 -2.445 18.930 1.00 87.44 221 TYR A C 1
ATOM 1832 O O . TYR A 1 221 ? -10.697 -1.457 18.369 1.00 87.44 221 TYR A O 1
ATOM 1840 N N . LEU A 1 222 ? -10.678 -3.677 18.668 1.00 85.00 222 LEU A N 1
ATOM 1841 C CA . LEU A 1 222 ? -11.794 -3.926 17.750 1.00 85.00 222 LEU A CA 1
ATOM 1842 C C . LEU A 1 222 ? -13.108 -3.327 18.268 1.00 85.00 222 LEU A C 1
ATOM 1844 O O . LEU A 1 222 ? -13.845 -2.714 17.493 1.00 85.00 222 LEU A O 1
ATOM 1848 N N . ILE A 1 223 ? -13.408 -3.492 19.560 1.00 86.75 223 ILE A N 1
ATOM 1849 C CA . ILE A 1 223 ? -14.606 -2.895 20.171 1.00 86.75 223 ILE A CA 1
ATOM 1850 C C . ILE A 1 223 ? -14.521 -1.370 20.117 1.00 86.75 223 ILE A C 1
ATOM 1852 O O . ILE A 1 223 ? -15.505 -0.725 19.752 1.00 86.75 223 ILE A O 1
ATOM 1856 N N . TRP A 1 224 ? -13.352 -0.791 20.412 1.00 90.62 224 TRP A N 1
ATOM 1857 C CA . TRP A 1 224 ? -13.135 0.650 20.270 1.00 90.62 224 TRP A CA 1
ATOM 1858 C C . TRP A 1 224 ? -13.406 1.101 18.832 1.00 90.62 224 TRP A C 1
ATOM 1860 O O . TRP A 1 224 ? -14.230 1.988 18.615 1.00 90.62 224 TRP A O 1
ATOM 1870 N N . ALA A 1 225 ? -12.795 0.452 17.840 1.00 86.12 225 ALA A N 1
ATOM 1871 C CA . ALA A 1 225 ? -12.943 0.834 16.440 1.00 86.12 225 ALA A CA 1
ATOM 1872 C C . ALA A 1 225 ? -14.413 0.824 15.985 1.00 86.12 225 ALA A C 1
ATOM 1874 O O . ALA A 1 225 ? -14.890 1.814 15.429 1.00 86.12 225 ALA A O 1
ATOM 1875 N N . LYS A 1 226 ? -15.154 -0.249 16.298 1.00 85.06 226 LYS A N 1
ATOM 1876 C CA . LYS A 1 226 ? -16.587 -0.369 15.976 1.00 85.06 226 LYS A CA 1
ATOM 1877 C C . LYS A 1 226 ? -17.443 0.671 16.701 1.00 85.06 226 LYS A C 1
ATOM 1879 O O . LYS A 1 226 ? -18.364 1.227 16.110 1.00 85.06 226 LYS A O 1
ATOM 1884 N N . SER A 1 227 ? -17.135 0.953 17.966 1.00 89.00 227 SER A N 1
ATOM 1885 C CA . SER A 1 227 ? -17.834 1.982 18.747 1.00 89.00 227 SER A CA 1
ATOM 1886 C C . SER A 1 227 ? -17.608 3.375 18.152 1.00 89.00 227 SER A C 1
ATOM 1888 O O . SER A 1 227 ? -18.547 4.152 18.005 1.00 89.00 227 SER A O 1
ATOM 1890 N N . ALA A 1 228 ? -16.374 3.684 17.748 1.00 87.81 228 ALA A N 1
ATOM 1891 C CA . ALA A 1 228 ? -16.027 4.955 17.122 1.00 87.81 228 ALA A CA 1
ATOM 1892 C C . ALA A 1 228 ? -16.671 5.112 15.733 1.00 87.81 228 ALA A C 1
ATOM 1894 O O . ALA A 1 228 ? -17.120 6.207 15.394 1.00 87.81 228 ALA A O 1
ATOM 1895 N N . GLU A 1 229 ? -16.774 4.034 14.946 1.00 83.12 229 GLU A N 1
ATOM 1896 C CA . GLU A 1 229 ? -17.530 4.027 13.683 1.00 83.12 229 GLU A CA 1
ATOM 1897 C C . GLU A 1 229 ? -19.009 4.352 13.901 1.00 83.12 229 GLU A C 1
ATOM 1899 O O . GLU A 1 229 ? -19.543 5.218 13.209 1.00 83.12 229 GLU A O 1
ATOM 1904 N N . ALA A 1 230 ? -19.652 3.709 14.881 1.00 83.50 230 ALA A N 1
ATOM 1905 C CA . ALA A 1 230 ? -21.063 3.936 15.189 1.00 83.50 230 ALA A CA 1
ATOM 1906 C C . ALA A 1 230 ? -21.351 5.382 15.637 1.00 83.50 230 ALA A C 1
ATOM 1908 O O . ALA A 1 230 ? -22.432 5.906 15.385 1.00 83.50 230 ALA A O 1
ATOM 1909 N N . LEU A 1 231 ? -20.360 6.050 16.235 1.00 87.50 231 LEU A N 1
ATOM 1910 C CA . LEU A 1 231 ? -20.415 7.464 16.617 1.00 87.50 231 LEU A CA 1
ATOM 1911 C C . LEU A 1 231 ? -20.007 8.430 15.488 1.00 87.50 231 LEU A C 1
ATOM 1913 O O . LEU A 1 231 ? -19.946 9.637 15.705 1.00 87.50 231 LEU A O 1
ATOM 1917 N N . GLY A 1 232 ? -19.650 7.932 14.300 1.00 84.56 232 GLY A N 1
ATOM 1918 C CA . GLY A 1 232 ? -19.150 8.756 13.194 1.00 84.56 232 GLY A CA 1
ATOM 1919 C C . GLY A 1 232 ? -17.728 9.307 13.395 1.00 84.56 232 GLY A C 1
ATOM 1920 O O . GLY A 1 232 ? -17.245 10.093 12.575 1.00 84.56 232 GLY A O 1
ATOM 1921 N N . LYS A 1 233 ? -17.008 8.874 14.439 1.00 84.62 233 LYS A N 1
ATOM 1922 C CA . LYS A 1 233 ? -15.641 9.305 14.789 1.00 84.62 233 LYS A CA 1
ATOM 1923 C C . LYS A 1 233 ? -14.596 8.569 13.931 1.00 84.62 233 LYS A C 1
ATOM 1925 O O . LYS A 1 233 ? -13.784 7.778 14.410 1.00 84.62 233 LYS A O 1
ATOM 1930 N N . LYS A 1 234 ? -14.588 8.849 12.621 1.00 77.12 234 LYS A N 1
ATOM 1931 C CA . LYS A 1 234 ? -13.784 8.128 11.604 1.00 77.12 234 LYS A CA 1
ATOM 1932 C C . LYS A 1 234 ? -12.274 8.094 11.879 1.00 77.12 234 LYS A C 1
ATOM 1934 O O . LYS A 1 234 ? -11.616 7.080 11.637 1.00 77.12 234 LYS A O 1
ATOM 1939 N N . GLN A 1 235 ? -11.704 9.199 12.361 1.00 75.81 235 GLN A N 1
ATOM 1940 C CA . GLN A 1 235 ? -10.269 9.273 12.665 1.00 75.81 235 GLN A CA 1
ATOM 1941 C C . GLN A 1 235 ? -9.892 8.375 13.847 1.00 75.81 235 GLN A C 1
ATOM 1943 O O . GLN A 1 235 ? -8.847 7.731 13.829 1.00 75.81 235 GLN A O 1
ATOM 1948 N N . GLU A 1 236 ? -10.756 8.309 14.853 1.00 83.06 236 GLU A N 1
ATOM 1949 C CA . GLU A 1 236 ? -10.545 7.506 16.052 1.00 83.06 236 GLU A CA 1
ATOM 1950 C C . GLU A 1 236 ? -10.657 6.010 15.746 1.00 83.06 236 GLU A C 1
ATOM 1952 O O . GLU A 1 236 ? -9.771 5.241 16.116 1.00 83.06 236 GLU A O 1
ATOM 1957 N N . ALA A 1 237 ? -11.654 5.619 14.947 1.00 77.81 237 ALA A N 1
ATOM 1958 C CA . ALA A 1 237 ? -11.764 4.255 14.438 1.00 77.81 237 ALA A CA 1
ATOM 1959 C C . ALA A 1 237 ? -10.498 3.825 13.679 1.00 77.81 237 ALA A C 1
ATOM 1961 O O . ALA A 1 237 ? -9.966 2.740 13.905 1.00 77.81 237 ALA A O 1
ATOM 1962 N N . THR A 1 238 ? -9.961 4.709 12.830 1.00 78.31 238 THR A N 1
ATOM 1963 C CA . THR A 1 238 ? -8.728 4.440 12.070 1.00 78.31 238 THR A CA 1
ATOM 1964 C C . THR A 1 238 ? -7.539 4.189 12.997 1.00 78.31 238 THR A C 1
ATOM 1966 O O . THR A 1 238 ? -6.803 3.223 12.797 1.00 78.31 238 THR A O 1
ATOM 1969 N N . LYS A 1 239 ? -7.371 5.019 14.035 1.00 83.25 239 LYS A N 1
ATOM 1970 C CA . LYS A 1 239 ? -6.311 4.835 15.037 1.00 83.25 239 LYS A CA 1
ATOM 1971 C C . LYS A 1 239 ? -6.454 3.496 15.762 1.00 83.25 239 LYS A C 1
ATOM 1973 O O . LYS A 1 239 ? -5.464 2.790 15.925 1.00 83.25 239 LYS A O 1
ATOM 1978 N N . ALA A 1 240 ? -7.672 3.121 16.149 1.00 82.38 240 ALA A N 1
ATOM 1979 C CA . ALA A 1 240 ? -7.927 1.843 16.807 1.00 82.38 240 ALA A CA 1
ATOM 1980 C C . ALA A 1 240 ? -7.587 0.649 15.893 1.00 82.38 240 ALA A C 1
ATOM 1982 O O . ALA A 1 240 ? -6.892 -0.269 16.324 1.00 82.38 240 ALA A O 1
ATOM 1983 N N . TYR A 1 241 ? -7.958 0.687 14.608 1.00 81.38 241 TYR A N 1
ATOM 1984 C CA . TYR A 1 241 ? -7.570 -0.358 13.651 1.00 81.38 241 TYR A CA 1
ATOM 1985 C C . TYR A 1 241 ? -6.054 -0.457 13.437 1.00 81.38 241 TYR A C 1
ATOM 1987 O O . TYR A 1 241 ? -5.533 -1.560 13.280 1.00 81.38 241 TYR A O 1
ATOM 1995 N N . GLN A 1 242 ? -5.330 0.664 13.453 1.00 81.19 242 GLN A N 1
ATOM 1996 C CA . GLN A 1 242 ? -3.865 0.646 13.377 1.00 81.19 242 GLN A CA 1
ATOM 1997 C C . GLN A 1 242 ? -3.240 -0.072 14.578 1.00 81.19 242 GLN A C 1
ATOM 1999 O O . GLN A 1 242 ? -2.283 -0.819 14.400 1.00 81.19 242 GLN A O 1
ATOM 2004 N N . GLN A 1 243 ? -3.799 0.086 15.782 1.00 84.69 243 GLN A N 1
ATOM 2005 C CA . GLN A 1 243 ? -3.310 -0.634 16.962 1.00 84.69 243 GLN A CA 1
ATOM 2006 C C . GLN A 1 243 ? -3.532 -2.145 16.855 1.00 84.69 243 GLN A C 1
ATOM 2008 O O . GLN A 1 243 ? -2.634 -2.911 17.188 1.00 84.69 243 GLN A O 1
ATOM 2013 N N . ILE A 1 244 ? -4.672 -2.580 16.308 1.00 82.19 244 ILE A N 1
ATOM 2014 C CA . ILE A 1 244 ? -4.923 -4.003 16.015 1.00 82.19 244 ILE A CA 1
ATOM 2015 C C . ILE A 1 244 ? -3.834 -4.556 15.094 1.00 82.19 244 ILE A C 1
ATOM 2017 O O . ILE A 1 244 ? -3.278 -5.616 15.362 1.00 82.19 244 ILE A O 1
ATOM 2021 N N . ILE A 1 245 ? -3.509 -3.820 14.027 1.00 77.19 245 ILE A N 1
ATOM 2022 C CA . ILE A 1 245 ? -2.462 -4.212 13.079 1.00 77.19 245 ILE A CA 1
ATOM 2023 C C . ILE A 1 245 ? -1.108 -4.313 13.779 1.00 77.19 245 ILE A C 1
ATOM 2025 O O . ILE A 1 245 ? -0.418 -5.305 13.578 1.00 77.19 245 ILE A O 1
ATOM 2029 N N . ASN A 1 246 ? -0.752 -3.328 14.607 1.00 78.62 246 ASN A N 1
ATOM 2030 C CA . ASN A 1 246 ? 0.524 -3.306 15.321 1.00 78.62 246 ASN A CA 1
ATOM 2031 C C . ASN A 1 246 ? 0.683 -4.495 16.277 1.00 78.62 246 ASN A C 1
ATOM 2033 O O . ASN A 1 246 ? 1.775 -5.052 16.371 1.00 78.62 246 ASN A O 1
ATOM 2037 N N . ILE A 1 247 ? -0.387 -4.871 16.984 1.00 77.69 247 ILE A N 1
ATOM 2038 C CA . ILE A 1 247 ? -0.388 -6.030 17.886 1.00 77.69 247 ILE A CA 1
ATOM 2039 C C . ILE A 1 247 ? -0.185 -7.309 17.070 1.00 77.69 247 ILE A C 1
ATOM 2041 O O . ILE A 1 247 ? 0.801 -8.004 17.274 1.00 77.69 247 ILE A O 1
ATOM 2045 N N . ILE A 1 248 ? -1.0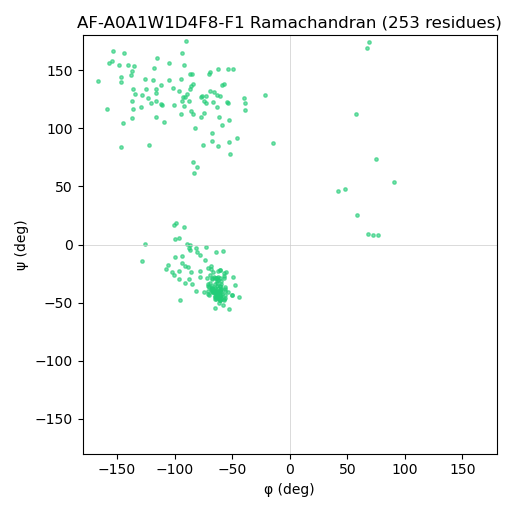25 -7.535 16.054 1.00 74.75 248 ILE A N 1
ATOM 2046 C CA . ILE A 1 248 ? -0.942 -8.732 15.202 1.00 74.75 248 ILE A CA 1
ATOM 2047 C C . ILE A 1 248 ? 0.410 -8.820 14.478 1.00 74.75 248 ILE A C 1
ATOM 2049 O O . ILE A 1 248 ? 0.926 -9.909 14.260 1.00 74.75 248 ILE A O 1
ATOM 2053 N N . SER A 1 249 ? 0.996 -7.692 14.064 1.00 68.88 249 SER A N 1
ATOM 2054 C CA . SER A 1 249 ? 2.300 -7.703 13.396 1.00 68.88 249 SER A CA 1
ATOM 2055 C C . SER A 1 249 ? 3.445 -8.083 14.325 1.00 68.88 249 SER A C 1
ATOM 2057 O O . SER A 1 249 ? 4.384 -8.704 13.847 1.00 68.88 249 SER A O 1
ATOM 2059 N N . LYS A 1 250 ? 3.371 -7.726 15.614 1.00 70.81 250 LYS A N 1
ATOM 2060 C CA . LYS A 1 250 ? 4.389 -8.110 16.600 1.00 70.81 250 LYS A CA 1
ATOM 2061 C C . LYS A 1 250 ? 4.335 -9.605 16.886 1.00 70.81 250 LYS A C 1
ATOM 2063 O O . LYS A 1 250 ? 5.365 -10.256 16.821 1.00 70.81 250 LYS A O 1
ATOM 2068 N N . ASP A 1 251 ? 3.132 -10.148 17.052 1.00 62.16 251 ASP A N 1
ATOM 2069 C CA . ASP A 1 251 ? 2.935 -11.583 17.292 1.00 62.16 251 ASP A CA 1
ATOM 2070 C C . ASP A 1 251 ? 3.463 -12.460 16.132 1.00 62.16 251 ASP A C 1
ATOM 2072 O O . ASP A 1 251 ? 3.757 -13.631 16.326 1.00 62.16 251 ASP A O 1
ATOM 2076 N N . LEU A 1 252 ? 3.604 -11.898 14.924 1.00 51.81 252 LEU A N 1
ATOM 2077 C CA . LEU A 1 252 ? 4.114 -12.584 13.729 1.00 51.81 252 LEU A CA 1
ATOM 2078 C C . LEU A 1 252 ? 5.625 -12.419 13.487 1.00 51.81 252 LEU A C 1
ATOM 2080 O O . LEU A 1 252 ? 6.139 -13.034 12.554 1.00 51.81 252 LEU A O 1
ATOM 2084 N N . GLU A 1 253 ? 6.308 -11.534 14.217 1.00 49.34 253 GLU A N 1
ATOM 2085 C CA . GLU A 1 253 ? 7.766 -11.344 14.119 1.00 49.34 253 GLU A CA 1
ATOM 2086 C C . GLU A 1 253 ? 8.531 -12.192 15.152 1.00 49.34 253 GLU A C 1
ATOM 2088 O O . GLU A 1 253 ? 9.730 -12.405 14.975 1.00 49.34 253 GLU A O 1
ATOM 2093 N N . ASP A 1 254 ? 7.836 -12.709 16.172 1.00 42.75 254 ASP A N 1
ATOM 2094 C CA . ASP A 1 254 ? 8.387 -13.533 17.257 1.00 42.75 254 ASP A CA 1
ATOM 2095 C C . ASP A 1 254 ? 8.229 -15.066 17.030 1.00 42.75 254 ASP A C 1
ATOM 2097 O O . ASP A 1 254 ? 8.588 -15.853 17.909 1.00 42.75 254 ASP A O 1
ATOM 2101 N N . GLU A 1 255 ? 7.733 -15.498 15.856 1.00 40.84 255 GLU A N 1
ATOM 2102 C CA . GLU A 1 255 ? 7.697 -16.902 15.366 1.00 40.84 255 GLU A CA 1
ATOM 2103 C C . GLU A 1 255 ? 8.749 -17.168 14.274 1.00 40.84 255 GLU A C 1
ATOM 2105 O O . GLU A 1 255 ? 9.408 -18.234 14.335 1.00 40.84 255 GLU A O 1
#

InterPro domains:
  IPR011990 Tetratricopeptide-like helical domain superfamily [G3DSA:1.25.40.10] (175-252)
  IPR011990 Tetratricopeptide-like helical domain superfamily [SSF48452] (189-248)

Solvent-accessible surface area (backbone atoms only — not comparable to full-atom values): 15575 Å² total; per-residue (Å²): 133,86,82,84,64,84,86,76,62,62,92,61,46,43,83,45,85,47,102,90,48,78,43,76,48,66,68,86,73,98,46,71,71,61,47,52,56,53,47,54,58,42,42,78,76,32,86,88,59,78,90,77,95,68,59,67,70,58,53,54,47,59,60,62,72,45,78,70,79,77,78,76,79,70,90,67,87,68,58,64,18,20,21,27,36,47,49,75,37,73,56,86,64,86,89,62,91,69,60,91,62,44,43,82,43,80,54,95,73,21,36,28,35,37,30,59,74,24,90,41,65,66,63,26,47,61,57,36,63,76,39,39,88,81,29,81,74,40,47,79,41,80,44,55,44,75,83,43,57,85,83,52,79,65,65,77,61,74,67,60,61,70,72,58,47,64,64,43,54,73,62,49,55,69,61,69,74,65,67,69,96,70,88,78,87,91,64,92,43,47,51,59,58,20,50,55,29,44,77,72,67,40,28,68,60,16,38,53,44,46,70,74,40,95,75,76,55,53,69,41,29,48,53,37,19,55,28,25,49,76,70,68,38,59,70,59,17,51,54,26,51,50,50,28,51,55,51,57,53,51,68,64,72,80,114

Sequence (255 aa):
MQSLKNSQYPRDCKIIPSHNYLTIRCGCYDNTKKIHNYFKYLKSSYKDAFLIKTPKKSYENAQKIIPKSTKKQSLYKQEECYTVQLISKKNTLQNQVFPKLCKIMNINHFSVVRCGCYDNKEDANIYFLQLKNKYKHAYVRKTYKYRFSRDIIQKSQKINPILQVEKQSKKIAPILHKEKSATSKEKKSSYQKANELFKKGEYEKAINTLQSSNKMDANSYLIWAKSAEALGKKQEATKAYQQIINIISKDLEDE

Foldseek 3Di:
DDDPQPVPDDPQWDWQDDPPDIDIDGDDDPDPVVCVVVQVVVCVVDVPRDDDDDDPVVVVVSVVVPPPDDPDPPDDPQDKFKKKKQDKALDDPVPDDDPPQWDFDADPSIGIIIGDGHRDQLVNVVVNVVCCVVRVPIDMDMDGPVVVVSPDPPPPPVPVVQPVVVVVLVVCVVVVVPPDDDDDPDDCPLLVVLVVCVVVLVLVVSLVSLVPDPDDALSSLNSNLVSCVSVVVNVRSVVSVSVSVVRVVVVVVVD

Organism: NCBI:txid652676

Nearest PDB structures (foldseek):
  4rg9-assembly1_B  TM=7.445E-01  e=3.765E-01  Homo sapiens
  1wm5-assembly1_A  TM=8.220E-01  e=7.760E-01  Homo sapiens
  5g05-assembly1_F  TM=7.420E-01  e=5.741E-01  Homo sapiens
  5g04-assembly1_F  TM=7.360E-01  e=8.242E-01  Homo sapiens
  9gaw-assembly1_J  TM=5.486E-01  e=6.098E-01  Homo sapiens